Protein AF-A0A1Y4TXU7-F1 (afdb_monomer_lite)

pLDDT: mean 80.89, std 16.29, range [34.56, 96.69]

Radius of gyration: 38.66 Å; chains: 1; bounding box: 107×58×100 Å

Sequence (219 aa):
MDNNEVYALFEDIKNGLKGINDRLENAPKVSNSQSGEQAPVMDLAPIKDLFDSSAKEHQTQTKALLTKYAEAEVKTSNRILHLLRDLNESFVRSSEERKDEPQEYIHRHCFDIRSSKVFSLLVGMGVVCSLSIWGNIELWQSKRQYADDALKFRVIRSWGGCDANHILWMNDVFDIRRDEETIERLRQVADGYDKKLKSLSDSLMQEKLQVEQITNNKK

Structure (mmCIF, N/CA/C/O backbone):
data_AF-A0A1Y4TXU7-F1
#
_entry.id   AF-A0A1Y4TXU7-F1
#
loop_
_atom_site.group_PDB
_atom_site.id
_atom_site.type_symbol
_atom_site.label_atom_id
_atom_site.label_alt_id
_atom_site.label_comp_id
_atom_site.label_asym_id
_atom_site.label_entity_id
_atom_site.label_seq_id
_atom_site.pdbx_PDB_ins_code
_atom_site.Cartn_x
_atom_site.Cartn_y
_atom_site.Cartn_z
_atom_site.occupancy
_atom_site.B_iso_or_equiv
_atom_site.auth_seq_id
_atom_site.auth_comp_id
_atom_site.auth_asym_id
_atom_site.auth_atom_id
_atom_site.pdbx_PDB_model_num
ATOM 1 N N . MET A 1 1 ? -0.444 23.072 -13.126 1.00 50.09 1 MET A N 1
ATOM 2 C CA . MET A 1 1 ? -1.838 23.134 -13.590 1.00 50.09 1 MET A CA 1
ATOM 3 C C . MET A 1 1 ? -2.587 22.080 -12.822 1.00 50.09 1 MET A C 1
ATOM 5 O O . MET A 1 1 ? -2.203 20.919 -12.805 1.00 50.09 1 MET A O 1
ATOM 9 N N . ASP A 1 2 ? -3.526 22.565 -12.053 1.00 50.28 2 ASP A N 1
ATOM 10 C CA . ASP A 1 2 ? -4.215 21.963 -10.940 1.00 50.28 2 ASP A CA 1
ATOM 11 C C . ASP A 1 2 ? -5.482 21.315 -11.484 1.00 50.28 2 ASP A C 1
ATOM 13 O O . ASP A 1 2 ? -6.377 21.974 -12.003 1.00 50.28 2 ASP A O 1
ATOM 17 N N . ASN A 1 3 ? -5.542 19.987 -11.390 1.00 54.84 3 ASN A N 1
ATOM 18 C CA . ASN A 1 3 ? -6.612 19.161 -11.960 1.00 54.84 3 ASN A CA 1
ATOM 19 C C . ASN A 1 3 ? -8.022 19.515 -11.431 1.00 54.84 3 ASN A C 1
ATOM 21 O O . ASN A 1 3 ? -9.018 19.036 -11.966 1.00 54.84 3 ASN A O 1
ATOM 25 N N . ASN A 1 4 ? -8.102 20.352 -10.392 1.00 62.19 4 ASN A N 1
ATOM 26 C CA . ASN A 1 4 ? -9.330 20.837 -9.777 1.00 62.19 4 ASN A CA 1
ATOM 27 C C . ASN A 1 4 ? -10.029 21.934 -10.606 1.00 62.19 4 ASN A C 1
ATOM 29 O O . ASN A 1 4 ? -11.256 21.969 -10.645 1.00 62.19 4 ASN A O 1
ATOM 33 N N . GLU A 1 5 ? -9.283 22.789 -11.317 1.00 72.69 5 GLU A N 1
ATOM 34 C CA . GLU A 1 5 ? -9.879 23.853 -12.146 1.00 72.69 5 GLU A CA 1
ATOM 35 C C . GLU A 1 5 ? -10.578 23.288 -13.388 1.00 72.69 5 GLU A C 1
ATOM 37 O O . GLU A 1 5 ? -11.669 23.724 -13.754 1.00 72.69 5 GLU A O 1
ATOM 42 N N . VAL A 1 6 ? -9.989 22.259 -14.005 1.00 70.38 6 VAL A N 1
ATOM 43 C CA . VAL A 1 6 ? -10.572 21.595 -15.183 1.00 70.38 6 VAL A CA 1
ATOM 44 C C . VAL A 1 6 ? -11.868 20.868 -14.814 1.00 70.38 6 VAL A C 1
ATOM 46 O O . VAL A 1 6 ? -12.829 20.889 -15.581 1.00 70.38 6 VAL A O 1
ATOM 49 N N . TYR A 1 7 ? -11.915 20.261 -13.624 1.00 70.88 7 TYR A N 1
ATOM 50 C CA . TYR A 1 7 ? -13.104 19.569 -13.132 1.00 70.88 7 TYR A CA 1
ATOM 51 C C . TYR A 1 7 ? -14.242 20.547 -12.807 1.00 70.88 7 TYR A C 1
ATOM 53 O O . TYR A 1 7 ? -15.390 20.296 -13.172 1.00 70.88 7 TYR A O 1
ATOM 61 N N . ALA A 1 8 ? -13.920 21.693 -12.197 1.00 77.25 8 ALA A N 1
ATOM 62 C CA . ALA A 1 8 ? -14.892 22.747 -11.917 1.00 77.25 8 ALA A CA 1
ATOM 63 C C . ALA A 1 8 ? -15.511 23.314 -13.205 1.00 77.25 8 ALA A C 1
ATOM 65 O O . ALA A 1 8 ? -16.731 23.431 -13.305 1.00 77.25 8 ALA A O 1
ATOM 66 N N . LEU A 1 9 ? -14.688 23.576 -14.227 1.00 86.56 9 LEU A N 1
ATOM 67 C CA . LEU A 1 9 ? -15.163 24.076 -15.519 1.00 86.56 9 LEU A CA 1
ATOM 68 C C . LEU A 1 9 ? -16.104 23.077 -16.212 1.00 86.56 9 LEU A C 1
ATOM 70 O O . LEU A 1 9 ? -17.108 23.467 -16.808 1.00 86.56 9 LEU A O 1
ATOM 74 N N . PHE A 1 10 ? -15.795 21.781 -16.129 1.00 85.44 10 PHE A N 1
ATOM 75 C CA . PHE A 1 10 ? -16.615 20.742 -16.747 1.00 85.44 10 PHE A CA 1
ATOM 76 C C . PHE A 1 10 ? -17.974 20.586 -16.048 1.00 85.44 10 PHE A C 1
ATOM 78 O O . PHE A 1 10 ? -19.001 20.445 -16.717 1.00 85.44 10 PHE A O 1
ATOM 85 N N . GLU A 1 11 ? -18.001 20.661 -14.715 1.00 84.81 11 GLU A N 1
ATOM 86 C CA . GLU A 1 11 ? -19.246 20.625 -13.941 1.00 84.81 11 GLU A CA 1
ATOM 87 C C . GLU A 1 11 ? -20.131 21.848 -14.208 1.00 84.81 11 GLU A C 1
ATOM 89 O O . GLU A 1 11 ? -21.342 21.691 -14.389 1.00 84.81 11 GLU A O 1
ATOM 94 N N . ASP A 1 12 ? -19.549 23.041 -14.324 1.00 86.38 12 ASP A N 1
ATOM 95 C CA . ASP A 1 12 ? -20.296 24.258 -14.656 1.00 86.38 12 ASP A CA 1
ATOM 96 C C . ASP A 1 12 ? -20.930 24.179 -16.049 1.00 86.38 12 ASP A C 1
ATOM 98 O O . ASP A 1 12 ? -22.118 24.477 -16.213 1.00 86.38 12 ASP A O 1
ATOM 102 N N . ILE A 1 13 ? -20.187 23.692 -17.050 1.00 89.50 13 ILE A N 1
ATOM 103 C CA . ILE A 1 13 ? -20.715 23.487 -18.408 1.00 89.50 13 ILE A CA 1
ATOM 104 C C . ILE A 1 13 ? -21.852 22.457 -18.396 1.00 89.50 13 ILE A C 1
ATOM 106 O O . ILE A 1 13 ? -22.898 22.682 -19.012 1.00 89.50 13 ILE A O 1
ATOM 110 N N . LYS A 1 14 ? -21.686 21.347 -17.667 1.00 91.75 14 LYS A N 1
ATOM 111 C CA . LYS A 1 14 ? -22.713 20.303 -17.536 1.00 91.75 14 LYS A CA 1
ATOM 112 C C . LYS A 1 14 ? -23.999 20.858 -16.922 1.00 91.75 14 LYS A C 1
ATOM 114 O O . LYS A 1 14 ? -25.093 20.586 -17.422 1.00 91.75 14 LYS A O 1
ATOM 119 N N . ASN A 1 15 ? -23.875 21.655 -15.865 1.00 87.44 15 ASN A N 1
ATOM 120 C CA . ASN A 1 15 ? -25.014 22.256 -15.176 1.00 87.44 15 ASN A CA 1
ATOM 121 C C . ASN A 1 15 ? -25.714 23.312 -16.044 1.00 87.44 15 ASN A C 1
ATOM 123 O O . ASN A 1 15 ? -26.946 23.345 -16.084 1.00 87.44 15 ASN A O 1
ATOM 127 N N . GLY A 1 16 ? -24.953 24.105 -16.804 1.00 90.31 16 GLY A N 1
ATOM 128 C CA . GLY A 1 16 ? -25.493 25.045 -17.787 1.00 90.31 16 GLY A CA 1
ATOM 129 C C . GLY A 1 16 ? -26.306 24.350 -18.883 1.00 90.31 16 GLY A C 1
ATOM 130 O O . GLY A 1 16 ? -27.433 24.758 -19.167 1.00 90.31 16 GLY A O 1
ATOM 131 N N . LEU A 1 17 ? -25.787 23.253 -19.447 1.00 85.88 17 LEU A N 1
ATOM 132 C CA . LEU A 1 17 ? -26.492 22.471 -20.471 1.00 85.88 17 LEU A CA 1
ATOM 133 C C . LEU A 1 17 ? -27.794 21.867 -19.939 1.00 85.88 17 LEU A C 1
ATOM 135 O O . LEU A 1 17 ? -28.824 21.909 -20.614 1.00 85.88 17 LEU A O 1
ATOM 139 N N . LYS A 1 18 ? -27.758 21.341 -18.711 1.00 86.50 18 LYS A N 1
ATOM 140 C CA . LYS A 1 18 ? -28.933 20.773 -18.049 1.00 86.50 18 LYS A CA 1
ATOM 141 C C . LYS A 1 18 ? -30.024 21.828 -17.842 1.00 86.50 18 LYS A C 1
ATOM 143 O O . LYS A 1 18 ? -31.175 21.589 -18.187 1.00 86.50 18 LYS A O 1
ATOM 148 N N . GLY A 1 19 ? -29.653 23.026 -17.383 1.00 85.12 19 GLY A N 1
ATOM 149 C CA . GLY A 1 19 ? -30.595 24.134 -17.205 1.00 85.12 19 GLY A CA 1
ATOM 150 C C . GLY A 1 19 ? -31.235 24.620 -18.512 1.00 85.12 19 GLY A C 1
ATOM 151 O O . GLY A 1 19 ? -32.404 25.008 -18.518 1.00 85.12 19 GLY A O 1
ATOM 152 N N . ILE A 1 20 ? -30.504 24.573 -19.631 1.00 88.12 20 ILE A N 1
ATOM 153 C CA . ILE A 1 20 ? -31.050 24.895 -20.959 1.00 88.12 20 ILE A CA 1
ATOM 154 C C . ILE A 1 20 ? -32.032 23.811 -21.414 1.00 88.12 20 ILE A C 1
ATOM 156 O O . ILE A 1 20 ? -33.108 24.147 -21.908 1.00 88.12 20 ILE A O 1
ATOM 160 N N . ASN A 1 21 ? -31.697 22.533 -21.215 1.00 81.00 21 ASN A N 1
ATOM 161 C CA . ASN A 1 21 ? -32.575 21.417 -21.560 1.00 81.00 21 ASN A CA 1
ATOM 162 C C . ASN A 1 21 ? -33.894 21.471 -20.778 1.00 81.00 21 ASN A C 1
ATOM 164 O O . ASN A 1 21 ? -34.963 21.406 -21.378 1.00 81.00 21 ASN A O 1
ATOM 168 N N . ASP A 1 22 ? -33.826 21.706 -19.467 1.00 79.94 22 ASP A N 1
ATOM 169 C CA . ASP A 1 22 ? -35.011 21.827 -18.615 1.00 79.94 22 ASP A CA 1
ATOM 170 C C . ASP A 1 22 ? -35.874 23.037 -19.031 1.00 79.94 22 ASP A C 1
ATOM 172 O O . ASP A 1 22 ? -37.102 22.971 -19.026 1.00 79.94 22 ASP A O 1
ATOM 176 N N . ARG A 1 23 ? -35.263 24.153 -19.456 1.00 79.44 23 ARG A N 1
ATOM 177 C CA . ARG A 1 23 ? -35.998 25.318 -19.986 1.00 79.44 23 ARG A CA 1
ATOM 178 C C . ARG A 1 23 ? -36.643 25.062 -21.345 1.00 79.44 23 ARG A C 1
ATOM 180 O O . ARG A 1 23 ? -37.699 25.630 -21.612 1.00 79.44 23 ARG A O 1
ATOM 187 N N . LEU A 1 24 ? -36.020 24.247 -22.192 1.00 74.38 24 LEU A N 1
ATOM 188 C CA . LEU A 1 24 ? -36.555 23.876 -23.500 1.00 74.38 24 LEU A CA 1
ATOM 189 C C . LEU A 1 24 ? -37.715 22.883 -23.365 1.00 74.38 24 LEU A C 1
ATOM 191 O O . LEU A 1 24 ? -38.712 23.006 -24.071 1.00 74.38 24 LEU A O 1
ATOM 195 N N . GLU A 1 25 ? -37.614 21.944 -22.425 1.00 73.69 25 GLU A N 1
ATOM 196 C CA . GLU A 1 25 ? -38.659 20.959 -22.136 1.00 73.69 25 GLU A CA 1
ATOM 197 C C . GLU A 1 25 ? -39.902 21.604 -21.496 1.00 73.69 25 GLU A C 1
ATOM 199 O O . GLU A 1 25 ? -41.029 21.202 -21.782 1.00 73.69 25 GLU A O 1
ATOM 204 N N . ASN A 1 26 ? -39.706 22.668 -20.707 1.00 68.62 26 ASN A N 1
ATOM 205 C CA . ASN A 1 26 ? -40.779 23.432 -20.060 1.00 68.62 26 ASN A CA 1
ATOM 206 C C . ASN A 1 26 ? -41.270 24.653 -20.867 1.00 68.62 26 ASN A C 1
ATOM 208 O O . ASN A 1 26 ? -42.115 25.410 -20.382 1.00 68.62 26 ASN A O 1
ATOM 212 N N . ALA A 1 27 ? -40.765 24.880 -22.085 1.00 66.31 27 ALA A N 1
ATOM 213 C CA . ALA A 1 27 ? -41.250 25.960 -22.940 1.00 66.31 27 ALA A CA 1
ATOM 214 C C . ALA A 1 27 ? -42.669 25.634 -23.463 1.00 66.31 27 ALA A C 1
ATOM 216 O O . ALA A 1 27 ? -42.908 24.525 -23.950 1.00 66.31 27 ALA A O 1
ATOM 217 N N . PRO A 1 28 ? -43.637 26.570 -23.389 1.00 55.28 28 PRO A N 1
ATOM 218 C CA . PRO A 1 28 ? -45.009 26.295 -23.795 1.00 55.28 28 PRO A CA 1
ATOM 219 C C . PRO A 1 28 ? -45.081 25.975 -25.294 1.00 55.28 28 PRO A C 1
ATOM 221 O O . PRO A 1 28 ? -44.686 26.778 -26.139 1.00 55.28 28 PRO A O 1
ATOM 224 N N . LYS A 1 29 ? -45.621 24.795 -25.626 1.00 58.62 29 LYS A N 1
ATOM 225 C CA . LYS A 1 29 ? -45.943 24.388 -27.001 1.00 58.62 29 LYS A CA 1
ATOM 226 C C . LYS A 1 29 ? -47.081 25.260 -27.535 1.00 58.62 29 LYS A C 1
ATOM 228 O O . LYS A 1 29 ? -48.250 24.913 -27.392 1.00 58.62 29 LYS A O 1
ATOM 233 N N . VAL A 1 30 ? -46.748 26.387 -28.157 1.00 40.81 30 VAL A N 1
ATOM 234 C CA . VAL A 1 30 ? -47.705 27.143 -28.971 1.00 40.81 30 VAL A CA 1
ATOM 235 C C . VAL A 1 30 ? -47.926 26.368 -30.269 1.00 40.81 30 VAL A C 1
ATOM 237 O O . VAL A 1 30 ? -47.044 26.263 -31.120 1.00 40.81 30 VAL A O 1
ATOM 240 N N . SER A 1 31 ? -49.108 25.763 -30.376 1.00 41.44 31 SER A N 1
ATOM 241 C CA . SER A 1 31 ? -49.612 25.111 -31.580 1.00 41.44 31 SER A CA 1
ATOM 242 C C . SER A 1 31 ? -49.828 26.135 -32.692 1.00 41.44 31 SER A C 1
ATOM 244 O O . SER A 1 31 ? -50.473 27.162 -32.491 1.00 41.44 31 SER A O 1
ATOM 246 N N . ASN A 1 32 ? -49.322 25.812 -33.876 1.00 47.38 32 ASN A N 1
ATOM 247 C CA . ASN A 1 32 ? -49.460 26.599 -35.093 1.00 47.38 32 ASN A CA 1
ATOM 248 C C . ASN A 1 32 ? -50.933 26.698 -35.540 1.00 47.38 32 ASN A C 1
ATOM 250 O O . ASN A 1 32 ? -51.545 25.658 -35.781 1.00 47.38 32 ASN A O 1
ATOM 254 N N . SER A 1 33 ? -51.475 27.913 -35.708 1.00 37.88 33 SER A N 1
ATOM 255 C CA . SER A 1 33 ? -52.603 28.251 -36.607 1.00 37.88 33 SER A CA 1
ATOM 256 C C . SER A 1 33 ? -52.748 29.782 -36.757 1.00 37.88 33 SER A C 1
ATOM 258 O O . SER A 1 33 ? -53.219 30.415 -35.825 1.00 37.88 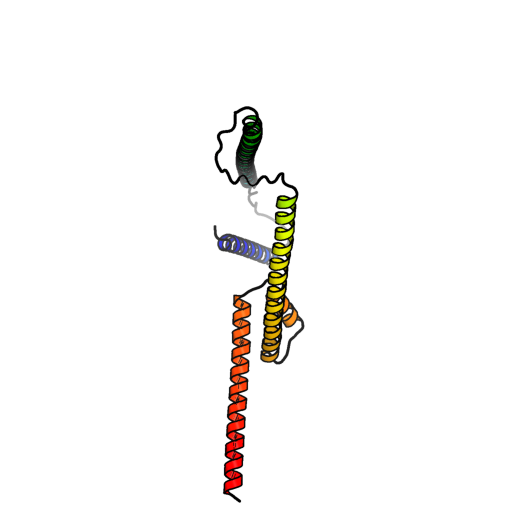33 SER A O 1
ATOM 260 N N . GLN A 1 34 ? -52.333 30.316 -37.926 1.00 42.62 34 GLN A N 1
ATOM 261 C CA . GLN A 1 34 ? -52.726 31.566 -38.642 1.00 42.62 34 GLN A CA 1
ATOM 262 C C . GLN A 1 34 ? -52.971 32.874 -37.845 1.00 42.62 34 GLN A C 1
ATOM 264 O O . GLN A 1 34 ? -53.715 32.899 -36.884 1.00 42.62 34 GLN A O 1
ATOM 269 N N . SER A 1 35 ? -52.560 34.077 -38.257 1.00 45.53 35 SER A N 1
ATOM 270 C CA . SER A 1 35 ? -51.925 34.624 -39.462 1.00 45.53 35 SER A CA 1
ATOM 271 C C . SER A 1 35 ? -51.685 36.117 -39.175 1.00 45.53 35 SER A C 1
ATOM 273 O O . SER A 1 35 ? -52.621 36.785 -38.741 1.00 45.53 35 SER A O 1
ATOM 275 N N . GLY A 1 36 ? -50.510 36.646 -39.528 1.00 39.16 36 GLY A N 1
ATOM 276 C CA . GLY A 1 36 ? -50.348 38.075 -39.818 1.00 39.16 36 GLY A CA 1
ATOM 277 C C . GLY A 1 36 ? -49.509 38.873 -38.826 1.00 39.16 36 GLY A C 1
ATOM 278 O O . GLY A 1 36 ? -50.046 39.708 -38.122 1.00 39.16 36 GLY A O 1
ATOM 279 N N . GLU A 1 37 ? -48.193 38.677 -38.846 1.00 34.56 37 GLU A N 1
ATOM 280 C CA . GLU A 1 37 ? -47.237 39.789 -38.909 1.00 34.56 37 GLU A CA 1
ATOM 281 C C . GLU A 1 37 ? -45.860 39.231 -39.263 1.00 34.56 37 GLU A C 1
ATOM 283 O O . GLU A 1 37 ? -45.442 38.169 -38.801 1.00 34.56 37 GLU A O 1
ATOM 288 N N . GLN A 1 38 ? -45.208 39.899 -40.204 1.00 48.59 38 GLN A N 1
ATOM 289 C CA . GLN A 1 38 ? -44.012 39.443 -40.889 1.00 48.59 38 GLN A CA 1
ATOM 290 C C . GLN A 1 38 ? -42.836 39.414 -39.907 1.00 48.59 38 GLN A C 1
ATOM 292 O O . GLN A 1 38 ? -42.200 40.433 -39.654 1.00 48.59 38 GLN A O 1
ATOM 297 N N . ALA A 1 39 ? -42.557 38.240 -39.333 1.00 40.44 39 ALA A N 1
ATOM 298 C CA . ALA A 1 39 ? -41.338 38.025 -38.569 1.00 40.44 39 ALA A CA 1
ATOM 299 C C . ALA A 1 39 ? -40.140 38.268 -39.505 1.00 40.44 39 ALA A C 1
ATOM 301 O O . ALA A 1 39 ? -40.110 37.695 -40.602 1.00 40.44 39 ALA A O 1
ATOM 302 N N . PRO A 1 40 ? -39.169 39.117 -39.125 1.00 45.28 40 PRO A N 1
ATOM 303 C CA . PRO A 1 40 ? -37.987 39.313 -39.939 1.00 45.28 40 PRO A CA 1
ATOM 304 C C . PRO A 1 40 ? -37.286 37.960 -40.003 1.00 45.28 40 PRO A C 1
ATOM 306 O O . PRO A 1 40 ? -36.942 37.385 -38.970 1.00 45.28 40 PRO A O 1
ATOM 309 N N . VAL A 1 41 ? -37.134 37.422 -41.213 1.00 51.12 41 VAL A N 1
ATOM 310 C CA . VAL A 1 41 ? -36.276 36.265 -41.466 1.00 51.12 41 VAL A CA 1
ATOM 311 C C . VAL A 1 41 ? -34.878 36.702 -41.048 1.00 51.12 41 VAL A C 1
ATOM 313 O O . VAL A 1 41 ? -34.188 37.402 -41.783 1.00 51.12 41 VAL A O 1
ATOM 316 N N . MET A 1 42 ? -34.519 36.398 -39.804 1.00 55.38 42 MET A N 1
ATOM 317 C CA . MET A 1 42 ? -33.207 36.687 -39.259 1.00 55.38 42 MET A CA 1
ATOM 318 C C . MET A 1 42 ? -32.240 35.792 -40.022 1.00 55.38 42 MET A C 1
ATOM 320 O O . MET A 1 42 ? -32.272 34.574 -39.869 1.00 55.38 42 MET A O 1
ATOM 324 N N . ASP A 1 43 ? -31.461 36.388 -40.918 1.00 60.28 43 ASP A N 1
ATOM 325 C CA . ASP A 1 43 ? -30.496 35.656 -41.723 1.00 60.28 43 ASP A CA 1
ATOM 326 C C . ASP A 1 43 ? -29.415 35.086 -40.793 1.00 60.28 43 ASP A C 1
ATOM 328 O O . ASP A 1 43 ? -28.647 35.830 -40.185 1.00 60.28 43 ASP A O 1
ATOM 332 N N . LEU A 1 44 ? -29.413 33.760 -40.617 1.00 60.47 44 LEU A N 1
ATOM 333 C CA . LEU A 1 44 ? -28.443 33.034 -39.790 1.00 60.47 44 LEU A CA 1
ATOM 334 C C . LEU A 1 44 ? -27.101 32.819 -40.511 1.00 60.47 44 LEU A C 1
ATOM 336 O O . LEU A 1 44 ? -26.164 32.305 -39.892 1.00 60.47 44 LEU A O 1
ATOM 340 N N . ALA A 1 45 ? -26.981 33.201 -41.788 1.00 70.06 45 ALA A N 1
ATOM 341 C CA . ALA A 1 45 ? -25.740 33.080 -42.554 1.00 70.06 45 ALA A CA 1
ATOM 342 C C . ALA A 1 45 ? -24.515 33.714 -41.859 1.00 70.06 45 ALA A C 1
ATOM 344 O O . ALA A 1 45 ? -23.494 33.032 -41.764 1.00 70.06 45 ALA A O 1
ATOM 345 N N . PRO A 1 46 ? -24.595 34.921 -41.254 1.00 71.12 46 PRO A N 1
ATOM 346 C CA . PRO A 1 46 ? -23.446 35.549 -40.604 1.00 71.12 46 PRO A CA 1
ATOM 347 C C . PRO A 1 46 ? -22.942 34.774 -39.382 1.00 71.12 46 PRO A C 1
ATOM 349 O O . PRO A 1 46 ? -21.742 34.732 -39.137 1.00 71.12 46 PRO A O 1
ATOM 352 N N . ILE A 1 47 ? -23.838 34.142 -38.613 1.00 69.25 47 ILE A N 1
ATOM 353 C CA . ILE A 1 47 ? -23.474 33.357 -37.418 1.00 69.25 47 ILE A CA 1
ATOM 354 C C . ILE A 1 47 ? -22.829 32.032 -37.836 1.00 69.25 47 ILE A C 1
ATOM 356 O O . ILE A 1 47 ? -21.864 31.582 -37.217 1.00 69.25 47 ILE A O 1
ATOM 360 N N . LYS A 1 48 ? -23.337 31.427 -38.914 1.00 73.12 48 LYS A N 1
ATOM 361 C CA . LYS A 1 48 ? -22.777 30.208 -39.495 1.00 73.12 48 LYS A CA 1
ATOM 362 C C . LYS A 1 48 ? -21.375 30.446 -40.061 1.00 73.12 48 LYS A C 1
ATOM 364 O O . LYS A 1 48 ? -20.475 29.673 -39.757 1.00 73.12 48 LYS A O 1
ATOM 369 N N . ASP A 1 49 ? -21.168 31.541 -40.787 1.00 77.25 49 ASP A N 1
ATOM 370 C CA . ASP A 1 49 ? -19.852 31.902 -41.327 1.00 77.25 49 ASP A CA 1
ATOM 371 C C . ASP A 1 49 ? -18.837 32.219 -40.213 1.00 77.25 49 ASP A C 1
ATOM 373 O O . ASP A 1 49 ? -17.659 31.857 -40.305 1.00 77.25 49 ASP A O 1
ATOM 377 N N . LEU A 1 50 ? -19.284 32.836 -39.113 1.00 76.00 50 LEU A N 1
ATOM 378 C CA . LEU A 1 50 ? -18.448 33.090 -37.933 1.00 76.00 50 LEU A CA 1
ATOM 379 C C . LEU A 1 50 ? -18.033 31.778 -37.242 1.00 76.00 50 LEU A C 1
ATOM 381 O O . LEU A 1 50 ? -16.875 31.604 -36.867 1.00 76.00 50 LEU A O 1
ATOM 385 N N . PHE A 1 51 ? -18.944 30.810 -37.139 1.00 78.38 51 PHE A N 1
ATOM 386 C CA . PHE A 1 51 ? -18.622 29.485 -36.609 1.00 78.38 51 PHE A CA 1
ATOM 387 C C . PHE A 1 51 ? -17.684 28.698 -37.537 1.00 78.38 51 PHE A C 1
ATOM 389 O O . PHE A 1 51 ? -16.693 28.133 -37.077 1.00 78.38 51 PHE A O 1
ATOM 396 N N . ASP A 1 52 ? -17.942 28.708 -38.846 1.00 82.06 52 ASP A N 1
ATOM 397 C CA . ASP A 1 52 ? -17.121 28.010 -39.839 1.00 82.06 52 ASP A CA 1
ATOM 398 C C . ASP A 1 52 ? -15.705 28.608 -39.934 1.00 82.06 52 ASP A C 1
ATOM 400 O O . ASP A 1 52 ? -14.727 27.874 -40.111 1.00 82.06 52 ASP A O 1
ATOM 404 N N . SER A 1 53 ? -15.565 29.929 -39.784 1.00 78.25 53 SER A N 1
ATOM 405 C CA . SER A 1 53 ? -14.259 30.602 -39.710 1.00 78.25 53 SER A CA 1
ATOM 406 C C . SER A 1 53 ? -13.508 30.271 -38.419 1.00 78.25 53 SER A C 1
ATOM 408 O O . SER A 1 53 ? -12.339 29.891 -38.492 1.00 78.25 53 SER A O 1
ATOM 410 N N . SER A 1 54 ? -14.179 30.296 -37.263 1.00 79.31 54 SER A N 1
ATOM 411 C CA . SER A 1 54 ? -13.588 29.906 -35.975 1.00 79.31 54 SER A CA 1
ATOM 412 C C . SER A 1 54 ? -13.156 28.432 -35.953 1.00 79.31 54 SER A C 1
ATOM 414 O O . SER A 1 54 ? -12.047 28.108 -35.524 1.00 79.31 54 SER A O 1
ATOM 416 N N . ALA A 1 55 ? -13.976 27.524 -36.490 1.00 80.75 55 ALA A N 1
ATOM 417 C CA . ALA A 1 55 ? -13.648 26.103 -36.583 1.00 80.75 55 ALA A CA 1
ATOM 418 C C . ALA A 1 55 ? -12.427 25.852 -37.483 1.00 80.75 55 ALA A C 1
ATOM 420 O O . ALA A 1 55 ? -11.554 25.048 -37.142 1.00 80.75 55 ALA A O 1
ATOM 421 N N . LYS A 1 56 ? -12.325 26.567 -38.612 1.00 85.50 56 LYS A N 1
ATOM 422 C CA . LYS A 1 56 ? -11.142 26.520 -39.484 1.00 85.50 56 LYS A CA 1
ATOM 423 C C . LYS A 1 56 ? -9.903 27.064 -38.778 1.00 85.50 56 LYS A C 1
ATOM 425 O O . LYS A 1 56 ? -8.845 26.444 -38.873 1.00 85.50 56 LYS A O 1
ATOM 430 N N . GLU A 1 57 ? -10.021 28.165 -38.043 1.00 84.38 57 GLU A N 1
ATOM 431 C CA . GLU A 1 57 ? -8.912 28.751 -37.289 1.00 84.38 57 GLU A CA 1
ATOM 432 C C . GLU A 1 57 ? -8.398 27.790 -36.207 1.00 84.38 57 GLU A C 1
ATOM 434 O O . GLU A 1 57 ? -7.209 27.454 -36.200 1.00 84.38 57 GLU A O 1
ATOM 439 N N . HIS A 1 58 ? -9.283 27.221 -35.385 1.00 80.38 58 HIS A N 1
ATOM 440 C CA . HIS A 1 58 ? -8.909 26.200 -34.403 1.00 80.38 58 HIS A CA 1
ATOM 441 C C . HIS A 1 58 ? -8.274 24.972 -35.058 1.00 80.38 58 HIS A C 1
ATOM 443 O O . HIS A 1 58 ? -7.251 24.483 -34.583 1.00 80.38 58 HIS A O 1
ATOM 449 N N . GLN A 1 59 ? -8.803 24.508 -36.193 1.00 87.56 59 GLN A N 1
ATOM 450 C CA . GLN A 1 59 ? -8.202 23.401 -36.931 1.00 87.56 59 GLN A CA 1
ATOM 451 C C . GLN A 1 59 ? -6.773 23.734 -37.386 1.00 87.56 59 GLN A C 1
ATOM 453 O O . GLN A 1 59 ? -5.884 22.883 -37.294 1.00 87.56 59 GLN A O 1
ATOM 458 N N . THR A 1 60 ? -6.527 24.956 -37.867 1.00 88.12 60 THR A N 1
ATOM 459 C CA . THR A 1 60 ? -5.175 25.388 -38.251 1.00 88.12 60 THR A CA 1
ATOM 460 C C . THR A 1 60 ? -4.243 25.497 -37.047 1.00 88.12 60 THR A C 1
ATOM 462 O O . THR A 1 60 ? -3.104 25.033 -37.123 1.00 88.12 60 THR A O 1
ATOM 465 N N . GLN A 1 61 ? -4.728 26.002 -35.911 1.00 87.25 61 GLN A N 1
ATOM 466 C CA . GLN A 1 61 ? -3.956 26.117 -34.677 1.00 87.25 61 GLN A CA 1
ATOM 467 C C . GLN A 1 61 ? -3.581 24.742 -34.107 1.00 87.25 61 GLN A C 1
ATOM 469 O O . GLN A 1 61 ? -2.417 24.508 -33.775 1.00 87.25 61 GLN A O 1
ATOM 474 N N . THR A 1 62 ? -4.527 23.801 -34.049 1.00 84.12 62 THR A N 1
ATOM 475 C CA . THR A 1 62 ? -4.268 22.429 -33.591 1.00 84.12 62 THR A CA 1
ATOM 476 C C . THR A 1 62 ? -3.277 21.724 -34.511 1.00 84.12 62 THR A C 1
ATOM 478 O O . THR A 1 62 ? -2.338 21.096 -34.026 1.00 84.12 62 THR A O 1
ATOM 481 N N . LYS A 1 63 ? -3.413 21.874 -35.837 1.00 92.50 63 LYS A N 1
ATOM 482 C CA . LYS A 1 63 ? -2.445 21.327 -36.803 1.00 92.50 63 LYS A CA 1
ATOM 483 C C . LYS A 1 63 ? -1.045 21.906 -36.599 1.00 92.50 63 LYS A C 1
ATOM 485 O O . LYS A 1 63 ? -0.074 21.151 -36.594 1.00 92.50 63 LYS A O 1
ATOM 490 N N . ALA A 1 64 ? -0.928 23.216 -36.387 1.00 92.38 64 ALA A N 1
ATOM 491 C CA . ALA A 1 64 ? 0.356 23.863 -36.129 1.00 92.38 64 ALA A CA 1
ATOM 492 C C . ALA A 1 64 ? 1.002 23.364 -34.825 1.00 92.38 64 ALA A C 1
ATOM 494 O O . ALA A 1 64 ? 2.205 23.109 -34.787 1.00 92.38 64 ALA A O 1
ATOM 495 N N . LEU A 1 65 ? 0.209 23.172 -33.768 1.00 92.06 65 LEU A N 1
ATOM 496 C CA . LEU A 1 65 ? 0.692 22.669 -32.482 1.00 92.06 65 LEU A CA 1
ATOM 497 C C . LEU A 1 65 ? 1.142 21.203 -32.568 1.00 92.06 65 LEU A C 1
ATOM 499 O O . LEU A 1 65 ? 2.225 20.874 -32.087 1.00 92.06 65 LEU A O 1
ATOM 503 N N . LEU A 1 66 ? 0.368 20.347 -33.241 1.00 91.81 66 LEU A N 1
ATOM 504 C CA . LEU A 1 66 ? 0.739 18.950 -33.489 1.00 91.81 66 LEU A CA 1
ATOM 505 C C . LEU A 1 66 ? 2.028 18.840 -34.307 1.00 91.81 66 LEU A C 1
ATOM 507 O O . LEU A 1 66 ? 2.883 18.015 -33.998 1.00 91.81 66 LEU A O 1
ATOM 511 N N . THR A 1 67 ? 2.197 19.704 -35.309 1.00 93.19 67 THR A N 1
ATOM 512 C CA . THR A 1 67 ? 3.413 19.723 -36.135 1.00 93.19 67 THR A CA 1
ATOM 513 C C . THR A 1 67 ? 4.636 20.111 -35.300 1.00 93.19 67 THR A C 1
ATOM 515 O O . THR A 1 67 ? 5.651 19.423 -35.349 1.00 93.19 67 THR A O 1
ATOM 518 N N . LYS A 1 68 ? 4.525 21.137 -34.441 1.00 92.56 68 LYS A N 1
ATOM 519 C CA . LYS A 1 68 ? 5.604 21.514 -33.510 1.00 92.56 68 LYS A CA 1
ATOM 520 C C . LYS A 1 68 ? 5.968 20.393 -32.537 1.00 92.56 68 LYS A C 1
ATOM 522 O O . LYS A 1 68 ? 7.147 20.203 -32.243 1.00 92.56 68 LYS A O 1
ATOM 527 N N . TYR A 1 69 ? 4.975 19.662 -32.030 1.00 92.00 69 TYR A N 1
ATOM 528 C CA . TYR A 1 69 ? 5.218 18.525 -31.143 1.00 92.00 69 TYR A CA 1
ATOM 529 C C . TYR A 1 69 ? 5.949 17.392 -31.873 1.00 92.00 69 TYR A C 1
ATOM 531 O O . TYR A 1 69 ? 6.964 16.902 -31.382 1.00 92.00 69 TYR A O 1
ATOM 539 N N . ALA A 1 70 ? 5.499 17.046 -33.083 1.00 90.56 70 ALA A N 1
ATOM 540 C CA . ALA A 1 70 ? 6.145 16.036 -33.915 1.00 90.56 70 ALA A CA 1
ATOM 541 C C . ALA A 1 70 ? 7.607 16.402 -34.238 1.00 90.56 70 ALA A C 1
ATOM 543 O O . ALA A 1 70 ? 8.500 15.567 -34.112 1.00 90.56 70 ALA A O 1
ATOM 544 N N . GLU A 1 71 ? 7.885 17.663 -34.582 1.00 93.69 71 GLU A N 1
ATOM 545 C CA . GLU A 1 71 ? 9.254 18.143 -34.813 1.00 93.69 71 GLU A CA 1
ATOM 546 C C . GLU A 1 71 ? 10.134 18.044 -33.556 1.00 93.69 71 GLU A C 1
ATOM 548 O O . GLU A 1 71 ? 11.300 17.644 -33.637 1.00 93.69 71 GLU A O 1
ATOM 553 N N . ALA A 1 72 ? 9.587 18.373 -32.382 1.00 91.44 72 ALA A N 1
ATOM 554 C CA . ALA A 1 72 ? 10.306 18.283 -31.114 1.00 91.44 72 ALA A CA 1
ATOM 555 C C . ALA A 1 72 ? 10.631 16.829 -30.726 1.00 91.44 72 ALA A C 1
ATOM 557 O O . ALA A 1 72 ? 11.756 16.547 -30.292 1.00 91.44 72 ALA A O 1
ATOM 558 N N . GLU A 1 73 ? 9.696 15.897 -30.924 1.00 88.19 73 GLU A N 1
ATOM 559 C CA . GLU A 1 73 ? 9.930 14.469 -30.689 1.00 88.19 73 GLU A CA 1
ATOM 560 C C . GLU A 1 73 ? 10.980 13.892 -31.639 1.00 88.19 73 GLU A C 1
ATOM 562 O O . GLU A 1 73 ? 11.900 13.203 -31.189 1.00 88.19 73 GLU A O 1
ATOM 567 N N . VAL A 1 74 ? 10.907 14.215 -32.936 1.00 94.62 74 VAL A N 1
ATOM 568 C CA . VAL A 1 74 ? 11.892 13.759 -33.931 1.00 94.62 74 VAL A CA 1
ATOM 569 C C . VAL A 1 74 ? 13.284 14.284 -33.585 1.00 94.62 74 VAL A C 1
ATOM 571 O O . VAL A 1 74 ? 14.256 13.527 -33.603 1.00 94.62 74 VAL A O 1
ATOM 574 N N . LYS A 1 75 ? 13.400 15.560 -33.198 1.00 94.25 75 LYS A N 1
ATOM 575 C CA . LYS A 1 75 ? 14.677 16.163 -32.793 1.00 94.25 75 LYS A CA 1
ATOM 576 C C . LYS A 1 75 ? 15.266 15.490 -31.554 1.00 94.25 75 LYS A C 1
ATOM 578 O O . LYS A 1 75 ? 16.467 15.221 -31.511 1.00 94.25 75 LYS A O 1
ATOM 583 N N . THR A 1 76 ? 14.432 15.213 -30.557 1.00 87.19 76 THR A N 1
ATOM 584 C CA . THR A 1 76 ? 14.863 14.561 -29.314 1.00 87.19 76 THR A CA 1
ATOM 585 C C . THR A 1 76 ? 15.291 13.121 -29.577 1.00 87.19 76 THR A C 1
ATOM 587 O O . THR A 1 76 ? 16.375 12.716 -29.160 1.00 87.19 76 THR A O 1
ATOM 590 N N . SER A 1 77 ? 14.505 12.382 -30.358 1.00 92.50 77 SER A N 1
ATOM 591 C CA . SER A 1 77 ? 14.804 11.002 -30.750 1.00 92.50 77 SER A CA 1
ATOM 592 C C . SER A 1 77 ? 16.101 10.904 -31.551 1.00 92.50 77 SER A C 1
ATOM 594 O O . SER A 1 77 ? 16.932 10.042 -31.278 1.00 92.50 77 SER A O 1
ATOM 596 N N . ASN A 1 78 ? 16.331 11.830 -32.486 1.00 95.69 78 ASN A N 1
ATOM 597 C CA . ASN A 1 78 ? 17.565 11.864 -33.268 1.00 95.69 78 ASN A CA 1
ATOM 598 C C . ASN A 1 78 ? 18.791 12.159 -32.382 1.00 95.69 78 ASN A C 1
ATOM 600 O O . ASN A 1 78 ? 19.830 11.515 -32.510 1.00 95.69 78 ASN A O 1
ATOM 604 N N . ARG A 1 79 ? 18.659 13.060 -31.399 1.00 93.81 79 ARG A N 1
ATOM 605 C CA . ARG A 1 79 ? 19.721 13.308 -30.411 1.00 93.81 79 ARG A CA 1
ATOM 606 C C . ARG A 1 79 ? 20.038 12.061 -29.584 1.00 93.81 79 ARG A C 1
ATOM 608 O O . ARG A 1 79 ? 21.210 11.763 -29.381 1.00 93.81 79 ARG A O 1
ATOM 615 N N . ILE A 1 80 ? 19.018 11.332 -29.128 1.00 91.88 80 ILE A N 1
ATOM 616 C CA . ILE A 1 80 ? 19.200 10.072 -28.389 1.00 91.88 80 ILE A CA 1
ATOM 617 C C . ILE A 1 80 ? 19.913 9.038 -29.267 1.00 91.88 80 ILE A C 1
ATOM 619 O O . ILE A 1 80 ? 20.861 8.403 -28.814 1.00 91.88 80 ILE A O 1
ATOM 623 N N . LEU A 1 81 ? 19.515 8.911 -30.535 1.00 95.19 81 LEU A N 1
ATOM 624 C CA . LEU A 1 81 ? 20.150 7.998 -31.485 1.00 95.19 81 LEU A CA 1
ATOM 625 C C . LEU A 1 81 ? 21.640 8.318 -31.684 1.00 95.19 81 LEU A C 1
ATOM 627 O O . LEU A 1 81 ? 22.463 7.405 -31.707 1.00 95.19 81 LEU A O 1
ATOM 631 N N . HIS A 1 82 ? 21.993 9.600 -31.796 1.00 94.75 82 HIS A N 1
ATOM 632 C CA . HIS A 1 82 ? 23.389 10.030 -31.883 1.00 94.75 82 HIS A CA 1
ATOM 633 C C . HIS A 1 82 ? 24.182 9.674 -30.624 1.00 94.75 82 HIS A C 1
ATOM 635 O O . HIS A 1 82 ? 25.246 9.080 -30.741 1.00 94.75 82 HIS A O 1
ATOM 641 N N . LEU A 1 83 ? 23.638 9.930 -29.431 1.00 93.56 83 LEU A N 1
ATOM 642 C CA . LEU A 1 83 ? 24.303 9.563 -28.176 1.00 93.56 83 LEU A CA 1
ATOM 643 C C . LEU A 1 83 ? 24.525 8.050 -28.053 1.00 93.56 83 LEU A C 1
ATOM 645 O O . LEU A 1 83 ? 25.574 7.615 -27.588 1.00 93.56 83 LEU A O 1
ATOM 649 N N . LEU A 1 84 ? 23.556 7.241 -28.488 1.00 91.44 84 LEU A N 1
ATOM 650 C CA . LEU A 1 84 ? 23.694 5.784 -28.505 1.00 91.44 84 LEU A CA 1
ATOM 651 C C . LEU A 1 84 ? 24.762 5.321 -29.503 1.00 91.44 84 LEU A C 1
ATOM 653 O O . LEU A 1 84 ? 25.499 4.380 -29.209 1.00 91.44 84 LEU A O 1
ATOM 657 N N . ARG A 1 85 ? 24.871 5.983 -30.661 1.00 93.94 85 ARG A N 1
ATOM 658 C CA . ARG A 1 85 ? 25.921 5.702 -31.646 1.00 93.94 85 ARG A CA 1
ATOM 659 C C . ARG A 1 85 ? 27.302 6.062 -31.105 1.00 93.94 85 ARG A C 1
ATOM 661 O O . ARG A 1 85 ? 28.178 5.206 -31.146 1.00 93.94 85 ARG A O 1
ATOM 668 N N . ASP A 1 86 ? 27.461 7.251 -3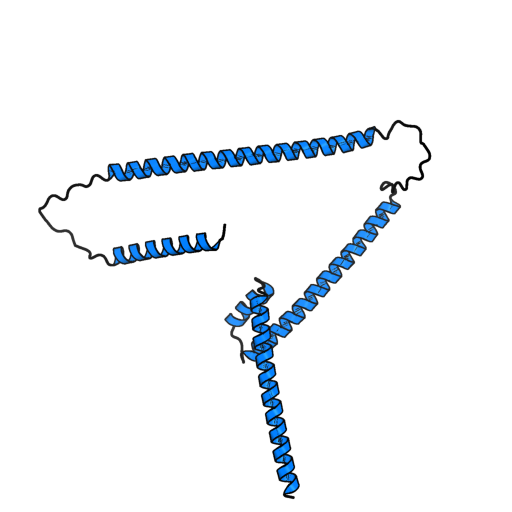0.531 1.00 92.38 86 ASP A N 1
ATOM 669 C CA . ASP A 1 86 ? 28.725 7.703 -29.936 1.00 92.38 86 ASP A CA 1
ATOM 670 C C . ASP A 1 86 ? 29.164 6.771 -28.797 1.00 92.38 86 ASP A C 1
ATOM 672 O O . ASP A 1 86 ? 30.335 6.407 -28.689 1.00 92.38 86 ASP A O 1
ATOM 676 N N . LEU A 1 87 ? 28.217 6.317 -27.967 1.00 88.75 87 LEU A N 1
ATOM 677 C CA . LEU A 1 87 ? 28.499 5.369 -26.892 1.00 88.75 87 LEU A CA 1
ATOM 678 C C . LEU A 1 87 ? 28.952 4.010 -27.442 1.00 88.75 87 LEU A C 1
ATOM 680 O O . LEU A 1 87 ? 29.924 3.437 -26.947 1.00 88.75 87 LEU A O 1
ATOM 684 N N . ASN A 1 88 ? 28.300 3.511 -28.490 1.00 89.62 88 ASN A N 1
ATOM 685 C CA . ASN A 1 88 ? 28.695 2.268 -29.144 1.00 89.62 88 ASN A CA 1
ATOM 686 C C . ASN A 1 88 ? 30.086 2.381 -29.795 1.00 89.62 88 ASN A C 1
ATOM 688 O O . ASN A 1 88 ? 30.926 1.502 -29.612 1.00 89.62 88 ASN A O 1
ATOM 692 N N . GLU A 1 89 ? 30.368 3.486 -30.488 1.00 86.31 89 GLU A N 1
ATOM 693 C CA . GLU A 1 89 ? 31.687 3.763 -31.069 1.00 86.31 89 GLU A CA 1
ATOM 694 C C . GLU A 1 89 ? 32.772 3.878 -29.992 1.00 86.31 89 GLU A C 1
ATOM 696 O O . GLU A 1 89 ? 33.861 3.326 -30.158 1.00 86.31 89 GLU A O 1
ATOM 701 N N . SER A 1 90 ? 32.470 4.503 -28.849 1.00 79.75 90 SER A N 1
ATOM 702 C CA . SER A 1 90 ? 33.400 4.576 -27.716 1.00 79.75 90 SER A CA 1
ATOM 703 C C . SER A 1 90 ? 33.744 3.189 -27.159 1.00 79.75 90 SER A C 1
ATOM 705 O O . SER A 1 90 ? 34.901 2.922 -26.827 1.00 79.75 90 SER A O 1
ATOM 707 N N . PHE A 1 91 ? 32.774 2.267 -27.131 1.00 76.50 91 PHE A N 1
ATOM 708 C CA . PHE A 1 91 ? 32.993 0.893 -26.690 1.00 76.50 91 PHE A CA 1
ATOM 709 C C . PHE A 1 91 ? 33.864 0.115 -27.685 1.00 76.50 91 PHE A C 1
ATOM 711 O O . PHE A 1 91 ? 34.833 -0.527 -27.276 1.00 76.50 91 PHE A O 1
ATOM 718 N N . VAL A 1 92 ? 33.586 0.236 -28.989 1.00 77.75 92 VAL A N 1
ATOM 719 C CA . VAL A 1 92 ? 34.385 -0.392 -30.057 1.00 77.75 92 VAL A CA 1
ATOM 720 C C . VAL A 1 92 ? 35.828 0.118 -30.033 1.00 77.75 92 VAL A C 1
ATOM 722 O O . VAL A 1 92 ? 36.757 -0.689 -29.984 1.00 77.75 92 VAL A O 1
ATOM 725 N N . ARG A 1 93 ? 36.034 1.437 -29.955 1.00 73.50 93 ARG A N 1
ATOM 726 C CA . ARG A 1 93 ? 37.372 2.045 -29.918 1.00 73.50 93 ARG A CA 1
ATOM 727 C C . ARG A 1 93 ? 38.164 1.650 -28.672 1.00 73.50 93 ARG A C 1
ATOM 729 O O . ARG A 1 93 ? 39.332 1.293 -28.788 1.00 73.50 93 ARG A O 1
ATOM 736 N N . SER A 1 94 ? 37.519 1.604 -27.503 1.00 64.69 94 SER A N 1
ATOM 737 C CA . SER A 1 94 ? 38.156 1.118 -26.267 1.00 64.69 94 SER A CA 1
ATOM 738 C C . SER A 1 94 ? 38.556 -0.366 -26.326 1.00 64.69 94 SER A C 1
ATOM 740 O O . SER A 1 94 ? 39.460 -0.801 -25.610 1.00 64.69 94 SER A O 1
ATOM 742 N N . SER A 1 95 ? 37.895 -1.153 -27.183 1.00 60.50 95 SER A N 1
ATOM 743 C CA . SER A 1 95 ? 38.222 -2.559 -27.414 1.00 60.50 95 SER A CA 1
ATOM 744 C C . SER A 1 95 ? 39.364 -2.751 -28.418 1.00 60.50 95 SER A C 1
ATOM 746 O O . SER A 1 95 ? 40.056 -3.768 -28.334 1.00 60.50 95 SER A O 1
ATOM 748 N N . GLU A 1 96 ? 39.558 -1.829 -29.364 1.00 60.56 96 GLU A N 1
ATOM 749 C CA . GLU A 1 96 ? 40.649 -1.872 -30.351 1.00 60.56 96 GLU A CA 1
ATOM 750 C C . GLU A 1 96 ? 41.965 -1.324 -29.787 1.00 60.56 96 GLU A C 1
ATOM 752 O O . GLU A 1 96 ? 43.004 -1.956 -29.960 1.00 60.56 96 GLU A O 1
ATOM 757 N N . GLU A 1 97 ? 41.921 -0.236 -29.010 1.00 55.72 97 GLU A N 1
ATOM 758 C CA . GLU A 1 97 ? 43.096 0.392 -28.374 1.00 55.72 97 GLU A CA 1
ATOM 759 C C . GLU A 1 97 ? 43.800 -0.528 -27.351 1.00 55.72 97 GLU A C 1
ATOM 761 O O . GLU A 1 97 ? 44.942 -0.305 -26.965 1.00 55.72 97 GLU A O 1
ATOM 766 N N . ARG A 1 98 ? 43.155 -1.629 -26.945 1.00 51.59 98 ARG A N 1
ATOM 767 C CA . ARG A 1 98 ? 43.734 -2.646 -26.051 1.00 51.59 98 ARG A CA 1
ATOM 768 C C . ARG A 1 98 ? 44.674 -3.654 -26.721 1.00 51.59 98 ARG A C 1
ATOM 770 O O . ARG A 1 98 ? 45.200 -4.504 -26.002 1.00 51.59 98 ARG A O 1
ATOM 777 N N . LYS A 1 99 ? 44.839 -3.647 -28.050 1.00 51.69 99 LYS A N 1
ATOM 778 C CA . LYS A 1 99 ? 45.582 -4.712 -28.748 1.00 51.69 99 LYS A CA 1
ATOM 779 C C . LYS A 1 99 ? 47.090 -4.483 -28.918 1.00 51.69 99 LYS A C 1
ATOM 781 O O . LYS A 1 99 ? 47.763 -5.482 -29.142 1.00 51.69 99 LYS A O 1
ATOM 786 N N . ASP A 1 100 ? 47.630 -3.273 -28.731 1.00 50.91 100 ASP A N 1
ATOM 787 C CA . ASP A 1 100 ? 48.977 -2.951 -29.252 1.00 50.91 100 ASP A CA 1
ATOM 788 C C . ASP A 1 100 ? 49.925 -2.135 -28.331 1.00 50.91 100 ASP A C 1
ATOM 790 O O . ASP A 1 100 ? 50.687 -1.317 -28.838 1.00 50.91 100 ASP A O 1
ATOM 794 N N . GLU A 1 101 ? 49.989 -2.363 -27.007 1.00 51.25 101 GLU A N 1
ATOM 795 C CA . GLU A 1 101 ? 51.099 -1.796 -26.197 1.00 51.25 101 GLU A CA 1
ATOM 796 C C . GLU A 1 101 ? 51.775 -2.783 -25.219 1.00 51.25 101 GLU A C 1
ATOM 798 O O . GLU A 1 101 ? 51.104 -3.645 -24.637 1.00 51.25 101 GLU A O 1
ATOM 803 N N . PRO A 1 102 ? 53.112 -2.681 -25.015 1.00 50.97 102 PRO A N 1
ATOM 804 C CA . PRO A 1 102 ? 53.861 -3.556 -24.119 1.00 50.97 102 PRO A CA 1
ATOM 805 C C . PRO A 1 102 ? 53.562 -3.211 -22.654 1.00 50.97 102 PRO A C 1
ATOM 807 O O . PRO A 1 102 ? 53.622 -2.059 -22.239 1.00 50.97 102 PRO A O 1
ATOM 810 N N . GLN A 1 103 ? 53.249 -4.237 -21.864 1.00 51.78 103 GLN A N 1
ATOM 811 C CA . GLN A 1 103 ? 52.798 -4.140 -20.474 1.00 51.78 103 GLN A CA 1
ATOM 812 C C . GLN A 1 103 ? 53.809 -3.455 -19.534 1.00 51.78 103 GLN A C 1
ATOM 814 O O . GLN A 1 103 ? 54.835 -4.042 -19.190 1.00 51.78 103 GLN A O 1
ATOM 819 N N . GLU A 1 104 ? 53.455 -2.283 -19.000 1.00 47.25 104 GLU A N 1
ATOM 820 C CA . GLU A 1 104 ? 53.965 -1.832 -17.701 1.00 47.25 104 GLU A CA 1
ATOM 821 C C . GLU A 1 104 ? 53.232 -2.575 -16.576 1.00 47.25 104 GLU A C 1
ATOM 823 O O . GLU A 1 104 ? 51.999 -2.640 -16.534 1.00 47.25 104 GLU A O 1
ATOM 828 N N . TYR A 1 105 ? 54.010 -3.150 -15.655 1.00 54.53 105 TYR A N 1
ATOM 829 C CA . TYR A 1 105 ? 53.535 -3.850 -14.462 1.00 54.53 105 TYR A CA 1
ATOM 830 C C . TYR A 1 105 ? 52.878 -2.871 -13.478 1.00 54.53 105 TYR A C 1
ATOM 832 O O . TYR A 1 105 ? 53.432 -2.512 -12.442 1.00 54.53 105 TYR A O 1
ATOM 840 N N . ILE A 1 106 ? 51.656 -2.452 -13.784 1.00 54.56 106 ILE A N 1
ATOM 841 C CA . ILE A 1 106 ? 50.759 -1.823 -12.822 1.00 54.56 106 ILE A CA 1
ATOM 842 C C . ILE A 1 106 ? 49.997 -2.958 -12.139 1.00 54.56 106 ILE A C 1
ATOM 844 O O . ILE A 1 106 ? 49.312 -3.735 -12.805 1.00 54.56 106 ILE A O 1
ATOM 848 N N . HIS A 1 107 ? 50.088 -3.048 -10.807 1.00 54.16 107 HIS A N 1
ATOM 849 C CA . HIS A 1 107 ? 49.191 -3.858 -9.973 1.00 54.16 107 HIS A CA 1
ATOM 850 C C . HIS A 1 107 ? 47.757 -3.324 -10.111 1.00 54.16 107 HIS A C 1
ATOM 852 O O . HIS A 1 107 ? 47.231 -2.585 -9.281 1.00 54.16 107 HIS A O 1
ATOM 858 N N . ARG A 1 108 ? 47.127 -3.661 -11.230 1.00 53.41 108 ARG A N 1
ATOM 859 C CA . ARG A 1 108 ? 45.744 -3.351 -11.541 1.00 53.41 108 ARG A CA 1
ATOM 860 C C . ARG A 1 108 ? 44.935 -4.550 -11.071 1.00 53.41 108 ARG A C 1
ATOM 862 O O . ARG A 1 108 ? 45.073 -5.638 -11.626 1.00 53.41 108 ARG A O 1
ATOM 869 N N . HIS A 1 109 ? 44.058 -4.360 -10.087 1.00 55.00 109 HIS A N 1
ATOM 870 C CA . HIS A 1 109 ? 42.948 -5.289 -9.871 1.00 55.00 109 HIS A CA 1
ATOM 871 C C . HIS A 1 109 ? 41.967 -5.134 -11.038 1.00 55.00 109 HIS A C 1
ATOM 873 O O . HIS A 1 109 ? 40.925 -4.493 -10.941 1.00 55.00 109 HIS A O 1
ATOM 879 N N . CYS A 1 110 ? 42.350 -5.683 -12.188 1.00 53.25 110 CYS A N 1
ATOM 880 C CA . CYS A 1 110 ? 41.448 -5.900 -13.296 1.00 53.25 110 CYS A CA 1
ATOM 881 C C . CYS A 1 110 ? 40.585 -7.100 -12.899 1.00 53.25 110 CYS A C 1
ATOM 883 O O . CYS A 1 110 ? 41.047 -8.241 -12.928 1.00 53.25 110 CYS A O 1
ATOM 885 N N . PHE A 1 111 ? 39.354 -6.850 -12.455 1.00 51.31 111 PHE A N 1
ATOM 886 C CA . PHE A 1 111 ? 38.364 -7.915 -12.356 1.00 51.31 111 PHE A CA 1
ATOM 887 C C . PHE A 1 111 ? 38.001 -8.332 -13.779 1.00 51.31 111 PHE A C 1
ATOM 889 O O . PHE A 1 111 ? 37.146 -7.733 -14.428 1.00 51.31 111 PHE A O 1
ATOM 896 N N . ASP A 1 112 ? 38.713 -9.332 -14.287 1.00 52.09 112 ASP A N 1
ATOM 897 C CA . ASP A 1 112 ? 38.442 -9.907 -15.592 1.00 52.09 112 ASP A CA 1
ATOM 898 C C . ASP A 1 112 ? 37.146 -10.731 -15.517 1.00 52.09 112 ASP A C 1
ATOM 900 O O . ASP A 1 112 ? 37.130 -11.875 -15.052 1.00 52.09 112 ASP A O 1
ATOM 904 N N . ILE A 1 113 ? 36.032 -10.138 -15.963 1.00 54.84 113 ILE A N 1
ATOM 905 C CA . ILE A 1 113 ? 34.716 -10.799 -16.069 1.00 54.84 113 ILE A CA 1
ATOM 906 C C . ILE A 1 113 ? 34.781 -11.997 -17.046 1.00 54.84 113 ILE A C 1
ATOM 908 O O . ILE A 1 113 ? 33.885 -12.838 -17.062 1.00 54.84 113 ILE A O 1
ATOM 912 N N . ARG A 1 114 ? 35.873 -12.154 -17.813 1.00 55.34 114 ARG A N 1
ATOM 913 C CA . ARG A 1 114 ? 36.123 -13.321 -18.670 1.00 55.34 114 ARG A CA 1
ATOM 914 C C . ARG A 1 114 ? 36.464 -14.598 -17.892 1.00 55.34 114 ARG A C 1
ATOM 916 O O . ARG A 1 114 ? 36.367 -15.691 -18.450 1.00 55.34 114 ARG A O 1
ATOM 923 N N . SER A 1 115 ? 36.841 -14.502 -16.615 1.00 65.38 115 SER A N 1
ATOM 924 C CA . SER A 1 115 ? 37.025 -15.680 -15.761 1.00 65.38 115 SER A CA 1
ATOM 925 C C . SER A 1 115 ? 35.663 -16.270 -15.391 1.00 65.38 115 SER A C 1
ATOM 927 O O . SER A 1 115 ? 34.938 -15.720 -14.558 1.00 65.38 115 SER A O 1
ATOM 929 N N . SER A 1 116 ? 35.321 -17.424 -15.979 1.00 73.81 116 SER A N 1
ATOM 930 C CA . SER A 1 116 ? 34.039 -18.117 -15.753 1.00 73.81 116 SER A CA 1
ATOM 931 C C . SER A 1 116 ? 33.729 -18.359 -14.271 1.00 73.81 116 SER A C 1
ATOM 933 O O . SER A 1 116 ? 32.564 -18.401 -13.884 1.00 73.81 116 SER A O 1
ATOM 935 N N . LYS A 1 117 ? 34.762 -18.456 -13.424 1.00 78.00 117 LYS A N 1
ATOM 936 C CA . LYS A 1 117 ? 34.627 -18.636 -11.974 1.00 78.00 117 LYS A CA 1
ATOM 937 C C . LYS A 1 117 ? 34.110 -17.380 -11.268 1.00 78.00 117 LYS A C 1
ATOM 939 O O . LYS A 1 117 ? 33.230 -17.489 -10.422 1.00 78.00 117 LYS A O 1
ATOM 944 N N . VAL A 1 118 ? 34.622 -16.198 -11.621 1.00 78.06 118 VAL A N 1
ATOM 945 C CA . VAL A 1 118 ? 34.187 -14.921 -11.022 1.00 78.06 118 VAL A CA 1
ATOM 946 C C . VAL A 1 118 ? 32.790 -14.562 -11.518 1.00 78.06 118 VAL A C 1
ATOM 948 O O . VAL A 1 118 ? 31.942 -14.174 -10.720 1.00 78.06 118 VAL A O 1
ATOM 951 N N . PHE A 1 119 ? 32.518 -14.783 -12.808 1.00 78.75 119 PHE A N 1
ATOM 952 C CA . PHE A 1 119 ? 31.178 -14.625 -13.368 1.00 78.75 119 PHE A CA 1
ATOM 953 C C . PHE A 1 119 ? 30.167 -15.558 -12.689 1.00 78.75 119 PHE A C 1
ATOM 955 O O . PHE A 1 119 ? 29.125 -15.101 -12.233 1.00 78.75 119 PHE A O 1
ATOM 962 N N . SER A 1 120 ? 30.495 -16.845 -12.529 1.00 83.06 120 SER A N 1
ATOM 963 C CA . SER A 1 120 ? 29.623 -17.800 -11.835 1.00 83.06 120 SER A CA 1
ATOM 964 C C . SER A 1 120 ? 29.371 -17.419 -10.375 1.00 83.06 120 SER A C 1
ATOM 966 O O . SER A 1 120 ? 28.267 -17.637 -9.881 1.00 83.06 120 SER A O 1
ATOM 968 N N . LEU A 1 121 ? 30.364 -16.860 -9.679 1.00 86.69 121 LEU A N 1
ATOM 969 C CA . LEU A 1 121 ? 30.216 -16.425 -8.289 1.00 86.69 121 LEU A CA 1
ATOM 970 C C . LEU A 1 121 ? 29.345 -15.166 -8.192 1.00 86.69 121 LEU A C 1
ATOM 972 O O . LEU A 1 121 ? 28.471 -15.102 -7.335 1.00 86.69 121 LEU A O 1
ATOM 976 N N . LEU A 1 122 ? 29.510 -14.210 -9.112 1.00 87.69 122 LEU A N 1
ATOM 977 C CA . LEU A 1 122 ? 28.646 -13.031 -9.217 1.00 87.69 122 LEU A CA 1
ATOM 978 C C . LEU A 1 122 ? 27.196 -13.410 -9.539 1.00 87.69 122 LEU A C 1
ATOM 980 O O . LEU A 1 122 ? 26.281 -12.887 -8.909 1.00 87.69 122 LEU A O 1
ATOM 984 N N . VAL A 1 123 ? 26.981 -14.351 -10.463 1.00 90.06 123 VAL A N 1
ATOM 985 C CA . VAL A 1 123 ? 25.644 -14.871 -10.788 1.00 90.06 123 VAL A CA 1
ATOM 986 C C . VAL A 1 123 ? 25.038 -15.589 -9.582 1.00 90.06 123 VAL A C 1
ATOM 988 O O . VAL A 1 123 ? 23.900 -15.304 -9.219 1.00 90.06 123 VAL A O 1
ATOM 991 N N . GLY A 1 124 ? 25.796 -16.466 -8.917 1.00 91.44 124 GLY A N 1
ATOM 992 C CA . GLY A 1 124 ? 25.338 -17.167 -7.715 1.00 91.44 124 GLY A CA 1
ATOM 993 C C . GLY A 1 124 ? 24.975 -16.208 -6.580 1.00 91.44 124 GLY A C 1
ATOM 994 O O . GLY A 1 124 ? 23.904 -16.328 -5.989 1.00 91.44 124 GLY A O 1
ATOM 995 N N . MET A 1 125 ? 25.819 -15.205 -6.327 1.00 93.62 125 MET A N 1
ATOM 996 C CA . MET A 1 125 ? 25.540 -14.163 -5.340 1.00 93.62 125 MET A CA 1
ATOM 997 C C . MET A 1 125 ? 24.309 -13.339 -5.728 1.00 93.62 125 MET A C 1
ATOM 999 O O . MET A 1 125 ? 23.488 -13.035 -4.869 1.00 93.62 125 MET A O 1
ATOM 1003 N N . GLY A 1 126 ? 24.137 -13.029 -7.016 1.00 93.44 126 GLY A N 1
ATOM 1004 C CA . GLY A 1 126 ? 22.957 -12.344 -7.539 1.00 93.44 126 GLY A CA 1
ATOM 1005 C C . GLY A 1 126 ? 21.667 -13.107 -7.244 1.00 93.44 126 GLY A C 1
ATOM 1006 O O . GLY A 1 126 ? 20.740 -12.531 -6.684 1.00 93.44 126 GLY A O 1
ATOM 1007 N N . VAL A 1 127 ? 21.632 -14.413 -7.525 1.00 94.69 127 VAL A N 1
ATOM 1008 C CA . VAL A 1 127 ? 20.472 -15.272 -7.228 1.00 94.69 127 VAL A CA 1
ATOM 1009 C C . VAL A 1 127 ? 20.165 -15.290 -5.729 1.00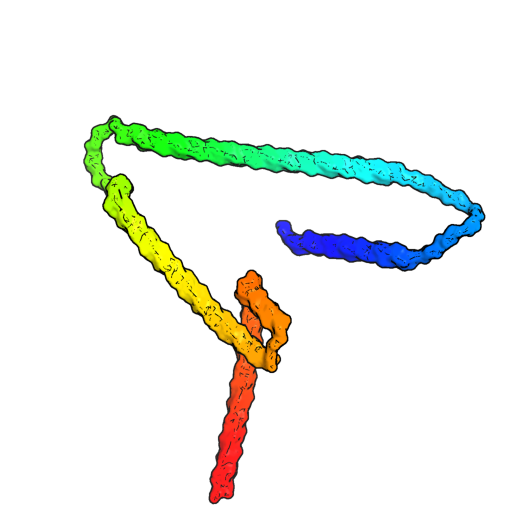 94.69 127 VAL A C 1
ATOM 1011 O O . VAL A 1 127 ? 19.014 -15.102 -5.340 1.00 94.69 127 VAL A O 1
ATOM 1014 N N . VAL A 1 128 ? 21.180 -15.456 -4.876 1.00 95.31 128 VAL A N 1
ATOM 1015 C CA . VAL A 1 128 ? 21.003 -15.456 -3.413 1.00 95.31 128 VAL A CA 1
ATOM 1016 C C . VAL A 1 128 ? 20.491 -14.101 -2.911 1.00 95.31 128 VAL A C 1
ATOM 1018 O O . VAL A 1 128 ? 19.553 -14.057 -2.114 1.00 95.31 128 VAL A O 1
ATOM 1021 N N . CYS A 1 129 ? 21.047 -12.991 -3.402 1.00 92.62 129 CYS A N 1
ATOM 1022 C CA . CYS A 1 129 ? 20.583 -11.643 -3.076 1.00 92.62 129 CYS A CA 1
ATOM 1023 C C . CYS A 1 129 ? 19.130 -11.420 -3.510 1.00 92.62 129 CYS A C 1
ATOM 1025 O O . CYS A 1 129 ? 18.337 -10.897 -2.729 1.00 92.62 129 CYS A O 1
ATOM 1027 N N . SER A 1 130 ? 18.754 -11.844 -4.719 1.00 94.62 130 SER A N 1
ATOM 1028 C CA . SER A 1 130 ? 17.381 -11.725 -5.216 1.00 94.62 130 SER A CA 1
ATOM 1029 C C . SER A 1 130 ? 16.393 -12.547 -4.391 1.00 94.62 130 SER A C 1
ATOM 1031 O O . SER A 1 130 ? 15.337 -12.028 -4.044 1.00 94.62 130 SER A O 1
ATOM 1033 N N . LEU A 1 131 ? 16.740 -13.784 -4.018 1.00 94.12 131 LEU A N 1
ATOM 1034 C CA . LEU A 1 131 ? 15.909 -14.612 -3.134 1.00 94.12 131 LEU A CA 1
ATOM 1035 C C . LEU A 1 131 ? 15.750 -13.981 -1.746 1.00 94.12 131 LEU A C 1
ATOM 1037 O O . LEU A 1 131 ? 14.658 -13.998 -1.186 1.00 94.12 131 LEU A O 1
ATOM 1041 N N . SER A 1 132 ? 16.816 -13.378 -1.213 1.00 94.62 132 SER A N 1
ATOM 1042 C CA . SER A 1 132 ? 16.763 -12.654 0.060 1.00 94.62 132 SER A CA 1
ATOM 1043 C C . SER A 1 132 ? 15.822 -11.448 -0.013 1.00 94.62 132 SER A C 1
ATOM 1045 O O . SER A 1 132 ? 14.967 -11.275 0.856 1.00 94.62 132 SER A O 1
ATOM 1047 N N . ILE A 1 133 ? 15.916 -10.640 -1.073 1.00 95.31 133 ILE A N 1
ATOM 1048 C CA . ILE A 1 133 ? 15.022 -9.492 -1.287 1.00 95.31 133 ILE A CA 1
ATOM 1049 C C . ILE A 1 133 ? 13.574 -9.965 -1.457 1.00 95.31 133 ILE A C 1
ATOM 1051 O O . ILE A 1 133 ? 12.685 -9.433 -0.797 1.00 95.31 133 ILE A O 1
ATOM 1055 N N . TRP A 1 134 ? 13.342 -10.987 -2.285 1.00 95.38 134 TRP A N 1
ATOM 1056 C CA . TRP A 1 134 ? 12.015 -11.558 -2.511 1.00 95.38 134 TRP A CA 1
ATOM 1057 C C . TRP A 1 134 ? 11.374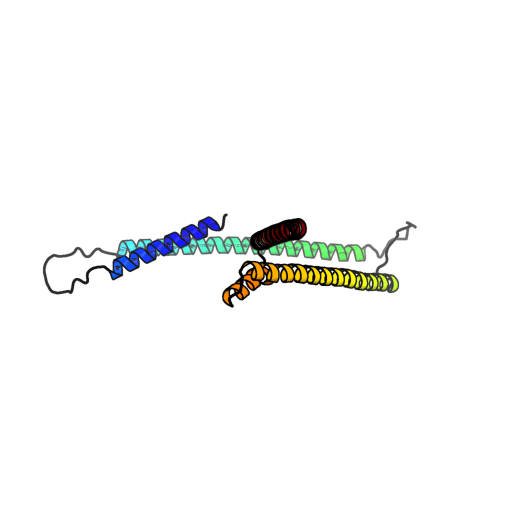 -12.040 -1.207 1.00 95.38 134 TRP A C 1
ATOM 1059 O O . TRP A 1 134 ? 10.270 -11.615 -0.875 1.00 95.38 134 TRP A O 1
ATOM 1069 N N . GLY A 1 135 ? 12.093 -12.848 -0.422 1.00 94.25 135 GLY A N 1
ATOM 1070 C CA . GLY A 1 135 ? 11.587 -13.360 0.852 1.00 94.25 135 GLY A CA 1
ATOM 1071 C C . GLY A 1 135 ? 11.259 -12.251 1.856 1.00 94.25 135 GLY A C 1
ATOM 1072 O O . GLY A 1 135 ? 10.271 -12.345 2.580 1.00 94.25 135 GLY A O 1
ATOM 1073 N N . ASN A 1 136 ? 12.034 -11.161 1.873 1.00 94.94 136 ASN A N 1
ATOM 1074 C CA . ASN A 1 136 ? 11.727 -9.998 2.711 1.00 94.94 136 ASN A CA 1
ATOM 1075 C C . ASN A 1 136 ? 10.467 -9.253 2.245 1.00 94.94 136 ASN A C 1
ATOM 1077 O O . ASN A 1 136 ? 9.671 -8.827 3.082 1.00 94.94 136 ASN A O 1
ATOM 1081 N N . ILE A 1 137 ? 10.265 -9.108 0.932 1.00 93.12 137 ILE A N 1
ATOM 1082 C CA . ILE A 1 137 ? 9.059 -8.482 0.369 1.00 93.12 137 ILE A CA 1
ATOM 1083 C C . ILE A 1 137 ? 7.823 -9.325 0.693 1.00 93.12 137 ILE A C 1
ATOM 1085 O O . ILE A 1 137 ? 6.826 -8.782 1.166 1.00 93.12 137 ILE A O 1
ATOM 1089 N N . GLU A 1 138 ? 7.897 -10.641 0.501 1.00 93.50 138 GLU A N 1
ATOM 1090 C CA . GLU A 1 138 ? 6.806 -11.578 0.792 1.00 93.50 138 GLU A CA 1
ATOM 1091 C C . GLU A 1 138 ? 6.443 -11.579 2.284 1.00 93.50 138 GLU A C 1
ATOM 1093 O O . GLU A 1 138 ? 5.266 -11.515 2.658 1.00 93.50 138 GLU A O 1
ATOM 1098 N N . LEU A 1 139 ? 7.454 -11.552 3.158 1.00 93.25 139 LEU A N 1
ATOM 1099 C CA . LEU A 1 139 ? 7.248 -11.446 4.599 1.00 93.25 139 LEU A CA 1
ATOM 1100 C C . LEU A 1 139 ? 6.592 -10.115 4.985 1.00 93.25 139 LEU A C 1
ATOM 1102 O O . LEU A 1 139 ? 5.674 -10.094 5.809 1.00 93.25 139 LEU A O 1
ATOM 1106 N N . TRP A 1 140 ? 7.044 -9.004 4.401 1.00 92.81 140 TRP A N 1
ATOM 1107 C CA . TRP A 1 140 ? 6.462 -7.687 4.643 1.00 92.81 140 TRP A CA 1
ATOM 1108 C C . TRP A 1 140 ? 5.007 -7.613 4.169 1.00 92.81 140 TRP A C 1
ATOM 1110 O O . TRP A 1 140 ? 4.151 -7.147 4.923 1.00 92.81 140 TRP A O 1
ATOM 1120 N N . GLN A 1 141 ? 4.705 -8.129 2.974 1.00 89.81 141 GLN A N 1
ATOM 1121 C CA . GLN A 1 141 ? 3.338 -8.207 2.453 1.00 89.81 141 GLN A CA 1
ATOM 1122 C C . GLN A 1 141 ? 2.439 -9.027 3.381 1.00 89.81 141 GLN A C 1
ATOM 1124 O O . GLN A 1 141 ? 1.378 -8.548 3.774 1.00 89.81 141 GLN A O 1
ATOM 1129 N N . SER A 1 142 ? 2.903 -10.200 3.819 1.00 91.38 142 SER A N 1
ATOM 1130 C CA . SER A 1 142 ? 2.157 -11.064 4.741 1.00 91.38 142 SER A CA 1
ATOM 1131 C C . SER A 1 142 ? 1.873 -10.364 6.072 1.00 91.38 142 SER A C 1
ATOM 1133 O O . SER A 1 142 ? 0.743 -10.346 6.553 1.00 91.38 142 SER A O 1
ATOM 1135 N N . LYS A 1 143 ? 2.887 -9.730 6.680 1.00 93.06 143 LYS A N 1
ATOM 1136 C CA . LYS A 1 143 ? 2.720 -8.973 7.933 1.00 93.06 143 LYS A CA 1
ATOM 1137 C C . LYS A 1 143 ? 1.731 -7.824 7.782 1.00 93.06 143 LYS A C 1
ATOM 1139 O O . LYS A 1 143 ? 0.964 -7.565 8.709 1.00 93.06 143 LYS A O 1
ATOM 1144 N N . ARG A 1 144 ? 1.751 -7.147 6.634 1.00 88.19 144 ARG A N 1
ATOM 1145 C CA . ARG A 1 144 ? 0.838 -6.046 6.335 1.00 88.19 144 ARG A CA 1
ATOM 1146 C C . ARG A 1 144 ? -0.598 -6.540 6.182 1.00 88.19 144 ARG A C 1
ATOM 1148 O O . ARG A 1 144 ? -1.473 -5.983 6.831 1.00 88.19 144 ARG A O 1
ATOM 1155 N N . GLN A 1 145 ? -0.815 -7.632 5.448 1.00 89.31 145 GLN A N 1
ATOM 1156 C CA . GLN A 1 145 ? -2.128 -8.273 5.319 1.00 89.31 145 GLN A CA 1
ATOM 1157 C C . GLN A 1 145 ? -2.694 -8.692 6.678 1.00 89.31 145 GLN A C 1
ATOM 1159 O O . GLN A 1 145 ? -3.830 -8.362 6.992 1.00 89.31 145 GLN A O 1
ATOM 1164 N N . TYR A 1 146 ? -1.882 -9.309 7.542 1.00 92.19 146 TYR A N 1
ATOM 1165 C CA . TYR A 1 146 ? -2.314 -9.661 8.899 1.00 92.19 146 TYR A CA 1
ATOM 1166 C C . TYR A 1 146 ? -2.759 -8.450 9.728 1.00 92.19 146 TYR A C 1
ATOM 1168 O O . TYR A 1 146 ? -3.736 -8.533 10.474 1.00 92.19 146 TYR A O 1
ATOM 1176 N N . ALA A 1 147 ? -2.030 -7.335 9.640 1.00 92.38 147 ALA A N 1
ATOM 1177 C CA . ALA A 1 147 ? -2.384 -6.112 10.353 1.00 92.38 147 ALA A CA 1
ATOM 1178 C C . ALA A 1 147 ? -3.678 -5.492 9.805 1.00 92.38 147 ALA A C 1
ATOM 1180 O O . ALA A 1 147 ? -4.532 -5.066 10.586 1.00 92.38 147 ALA A O 1
ATOM 1181 N N . ASP A 1 148 ? -3.823 -5.483 8.482 1.00 92.81 148 ASP A N 1
ATOM 1182 C CA . ASP A 1 148 ? -4.994 -4.962 7.786 1.00 92.81 148 ASP A CA 1
ATOM 1183 C C . ASP A 1 148 ? -6.237 -5.823 8.096 1.00 92.81 148 ASP A C 1
ATOM 1185 O O . ASP A 1 148 ? -7.271 -5.284 8.484 1.00 92.81 148 ASP A O 1
ATOM 1189 N N . ASP A 1 149 ? -6.133 -7.154 8.067 1.00 92.31 149 ASP A N 1
ATOM 1190 C CA . ASP A 1 149 ? -7.230 -8.066 8.417 1.00 92.31 149 ASP A CA 1
ATOM 1191 C C . ASP A 1 149 ? -7.650 -7.932 9.883 1.00 92.31 149 ASP A C 1
ATOM 1193 O O . ASP A 1 149 ? -8.842 -7.837 10.190 1.00 92.31 149 ASP A O 1
ATOM 1197 N N . ALA A 1 150 ? -6.689 -7.849 10.809 1.00 94.31 150 ALA A N 1
ATOM 1198 C CA . ALA A 1 150 ? -6.989 -7.591 12.215 1.00 94.31 150 ALA A CA 1
ATOM 1199 C C . ALA A 1 150 ? -7.747 -6.265 12.396 1.00 94.31 150 ALA A C 1
ATOM 1201 O O . ALA A 1 150 ? -8.687 -6.188 13.193 1.00 94.31 150 ALA A O 1
ATOM 1202 N N . LEU A 1 151 ? -7.375 -5.227 11.641 1.00 94.56 151 LEU A N 1
ATOM 1203 C CA . LEU A 1 151 ? -8.075 -3.949 11.653 1.00 94.56 151 LEU A CA 1
ATOM 1204 C C . LEU A 1 151 ? -9.490 -4.068 11.063 1.00 94.56 151 LEU A C 1
ATOM 1206 O O . LEU A 1 151 ? -10.430 -3.586 11.699 1.00 94.56 151 LEU A O 1
ATOM 1210 N N . LYS A 1 152 ? -9.673 -4.773 9.936 1.00 93.12 152 LYS A N 1
ATOM 1211 C CA . LYS A 1 152 ? -10.992 -5.054 9.331 1.00 93.12 152 LYS A CA 1
ATOM 1212 C C . LYS A 1 152 ? -11.953 -5.669 10.361 1.00 93.12 152 LYS A C 1
ATOM 1214 O O . LYS A 1 152 ? -13.081 -5.198 10.510 1.00 93.12 152 LYS A O 1
ATOM 1219 N N . PHE A 1 153 ? -11.504 -6.650 11.151 1.00 92.75 153 PHE A N 1
ATOM 1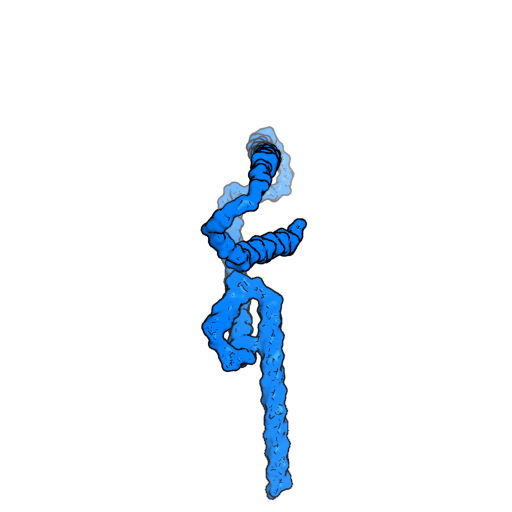220 C CA . PHE A 1 153 ? -12.340 -7.265 12.195 1.00 92.75 153 PHE A CA 1
ATOM 1221 C C . PHE A 1 153 ? -12.711 -6.306 13.330 1.00 92.75 153 PHE A C 1
ATOM 1223 O O . PHE A 1 153 ? -13.860 -6.293 13.777 1.00 92.75 153 PHE A O 1
ATOM 1230 N N . ARG A 1 154 ? -11.763 -5.492 13.808 1.00 93.62 154 ARG A N 1
ATOM 1231 C CA . ARG A 1 154 ? -12.031 -4.520 14.881 1.00 93.62 154 ARG A CA 1
ATOM 1232 C C . ARG A 1 154 ? -13.018 -3.443 14.438 1.00 93.62 154 ARG A C 1
ATOM 1234 O O . ARG A 1 154 ? -13.904 -3.073 15.207 1.00 93.62 154 ARG A O 1
ATOM 1241 N N . VAL A 1 155 ? -12.899 -2.986 13.195 1.00 93.81 155 VAL A N 1
ATOM 1242 C CA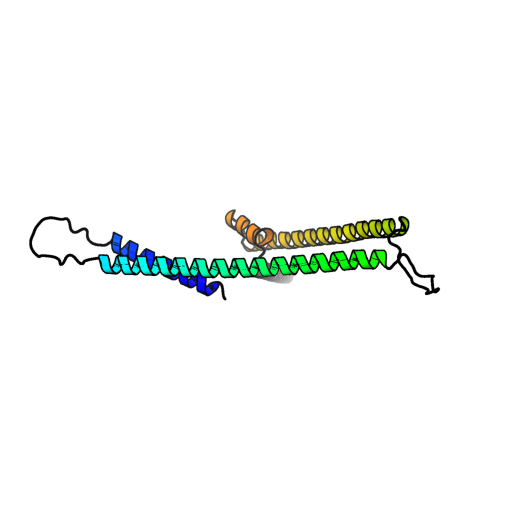 . VAL A 1 155 ? -13.826 -2.029 12.582 1.00 93.81 155 VAL A CA 1
ATOM 1243 C C . VAL A 1 155 ? -15.224 -2.630 12.473 1.00 93.81 155 VAL A C 1
ATOM 1245 O O . VAL A 1 155 ? -16.168 -2.038 12.992 1.00 93.81 155 VAL A O 1
ATOM 1248 N N . ILE A 1 156 ? -15.365 -3.836 11.912 1.00 92.25 156 ILE A N 1
ATOM 1249 C CA . ILE A 1 156 ? -16.665 -4.525 11.827 1.00 92.25 156 ILE A CA 1
ATOM 1250 C C . ILE A 1 156 ? -17.300 -4.678 13.215 1.00 92.25 156 ILE A C 1
ATOM 1252 O O . ILE A 1 156 ? -18.491 -4.422 13.396 1.00 92.25 156 ILE A O 1
ATOM 1256 N N . ARG A 1 157 ? -16.503 -5.057 14.220 1.00 91.31 157 ARG A N 1
ATOM 1257 C CA . ARG A 1 157 ? -16.970 -5.160 15.606 1.00 91.31 157 ARG A CA 1
ATOM 1258 C C . ARG A 1 157 ? -17.475 -3.819 16.139 1.00 91.31 157 ARG A C 1
ATOM 1260 O O . ARG A 1 157 ? -18.498 -3.800 16.816 1.00 91.31 157 ARG A O 1
ATOM 1267 N N . SER A 1 158 ? -16.801 -2.714 15.820 1.00 92.06 158 SER A N 1
ATOM 1268 C CA . SER A 1 158 ? -17.229 -1.369 16.230 1.00 92.06 158 SER A CA 1
ATOM 1269 C C . SER A 1 158 ? -18.560 -0.936 15.609 1.00 92.06 158 SER A C 1
ATOM 1271 O O . SER A 1 158 ? -19.291 -0.154 16.215 1.00 92.06 158 SER A O 1
ATOM 1273 N N . TRP A 1 159 ? -18.904 -1.478 14.439 1.00 90.25 159 TRP A N 1
ATOM 1274 C CA . TRP A 1 159 ? -20.170 -1.216 13.753 1.00 90.25 159 TRP A CA 1
ATOM 1275 C C . TRP A 1 159 ? -21.328 -2.096 14.243 1.00 90.25 159 TRP A C 1
ATOM 1277 O O . TRP A 1 159 ? -22.482 -1.794 13.957 1.00 90.25 159 TRP A O 1
ATOM 1287 N N . GLY A 1 160 ? -21.053 -3.157 15.012 1.00 86.88 160 GLY A N 1
ATOM 1288 C CA . GLY A 1 160 ? -22.086 -4.067 15.525 1.00 86.88 160 GLY A CA 1
ATOM 1289 C C . GLY A 1 160 ? -22.700 -4.983 14.457 1.00 86.88 160 GLY A C 1
ATOM 1290 O O . GLY A 1 160 ? -23.753 -5.572 14.686 1.00 86.88 160 GLY A O 1
ATOM 1291 N N . GLY A 1 161 ? -22.049 -5.100 13.299 1.00 83.31 161 GLY A N 1
ATOM 1292 C CA . GLY A 1 161 ? -22.525 -5.823 12.122 1.00 83.31 161 GLY A CA 1
ATOM 1293 C C . GLY A 1 161 ? -21.984 -5.187 10.840 1.00 83.31 161 GLY A C 1
ATOM 1294 O O . GLY A 1 161 ? -21.518 -4.050 10.858 1.00 83.31 161 GLY A O 1
ATOM 1295 N N . CYS A 1 162 ? -22.011 -5.920 9.728 1.00 85.19 162 CYS A N 1
ATOM 1296 C CA . CYS A 1 162 ? -21.543 -5.420 8.436 1.00 85.19 162 CYS A CA 1
ATOM 1297 C C . CYS A 1 162 ? -22.484 -5.883 7.319 1.00 85.19 162 CYS A C 1
ATOM 1299 O O . CYS A 1 162 ? -22.849 -7.056 7.270 1.00 85.19 162 CYS A O 1
ATOM 1301 N N . ASP A 1 163 ? -22.871 -4.959 6.440 1.00 89.69 163 ASP A N 1
ATOM 1302 C CA . ASP A 1 163 ? -23.620 -5.258 5.215 1.00 89.69 163 ASP A CA 1
ATOM 1303 C C . ASP A 1 163 ? -22.658 -5.597 4.062 1.00 89.69 163 ASP A C 1
ATOM 1305 O O . ASP A 1 163 ? -21.497 -5.181 4.068 1.00 89.69 163 ASP A O 1
ATOM 1309 N N . ALA A 1 164 ? -23.135 -6.302 3.034 1.00 90.06 164 ALA A N 1
ATOM 1310 C CA . ALA A 1 164 ? -22.335 -6.661 1.863 1.00 90.06 164 ALA A CA 1
ATOM 1311 C C . ALA A 1 164 ? -21.688 -5.432 1.197 1.00 90.06 164 ALA A C 1
ATOM 1313 O O . ALA A 1 164 ? -20.526 -5.488 0.794 1.00 90.06 164 ALA A O 1
ATOM 1314 N N . ASN A 1 165 ? -22.394 -4.297 1.160 1.00 90.00 165 ASN A N 1
ATOM 1315 C CA . ASN A 1 165 ? -21.855 -3.049 0.616 1.00 90.00 165 ASN A CA 1
ATOM 1316 C C . ASN A 1 165 ? -20.699 -2.490 1.459 1.00 90.00 165 ASN A C 1
ATOM 1318 O O . ASN A 1 165 ? -19.730 -1.971 0.908 1.00 90.00 165 ASN A O 1
ATOM 1322 N N . HIS A 1 166 ? -20.767 -2.630 2.786 1.00 89.56 166 HIS A N 1
ATOM 1323 C CA . HIS A 1 166 ? -19.701 -2.189 3.690 1.00 89.56 166 HIS A CA 1
ATOM 1324 C C . HIS A 1 166 ? -18.455 -3.069 3.561 1.00 89.56 166 HIS A C 1
ATOM 1326 O O . HIS A 1 166 ? -17.340 -2.552 3.587 1.00 89.56 166 HIS A O 1
ATOM 1332 N N . ILE A 1 167 ? -18.628 -4.380 3.366 1.00 88.38 167 ILE A N 1
ATOM 1333 C CA . ILE A 1 167 ? -17.514 -5.297 3.092 1.00 88.38 167 ILE A CA 1
ATOM 1334 C C . ILE A 1 167 ? -16.845 -4.929 1.768 1.00 88.38 167 ILE A C 1
ATOM 1336 O O . ILE A 1 167 ? -15.621 -4.843 1.710 1.00 88.38 167 ILE A O 1
ATOM 1340 N N . LEU A 1 168 ? -17.636 -4.675 0.721 1.00 91.00 168 LEU A N 1
ATOM 1341 C CA . LEU A 1 168 ? -17.115 -4.322 -0.597 1.00 91.00 168 LEU A CA 1
ATOM 1342 C C . LEU A 1 168 ? -16.339 -2.999 -0.561 1.00 91.00 168 LEU A C 1
ATOM 1344 O O . LEU A 1 168 ? -15.224 -2.928 -1.070 1.00 91.00 168 LEU A O 1
ATOM 1348 N N . TRP A 1 169 ? -16.897 -1.979 0.097 1.00 92.81 169 TRP A N 1
ATOM 1349 C CA . TRP A 1 169 ? -16.228 -0.694 0.305 1.00 92.81 169 TRP A CA 1
ATOM 1350 C C . TRP A 1 169 ? -14.934 -0.843 1.110 1.00 92.81 169 TRP A C 1
ATOM 1352 O O . TRP A 1 169 ? -13.905 -0.284 0.743 1.00 92.81 169 TRP A O 1
ATOM 1362 N N . MET A 1 170 ? -14.955 -1.637 2.181 1.00 90.62 170 MET A N 1
ATOM 1363 C CA . MET A 1 170 ? -13.767 -1.871 2.997 1.00 90.62 170 MET A CA 1
ATOM 1364 C C . MET A 1 170 ? -12.689 -2.623 2.205 1.00 90.62 170 MET A C 1
ATOM 1366 O O . MET A 1 170 ? -11.514 -2.294 2.305 1.00 90.62 170 MET A O 1
ATOM 1370 N N . ASN A 1 171 ? -13.065 -3.584 1.362 1.00 90.81 171 ASN A N 1
ATOM 1371 C CA . ASN A 1 171 ? -12.119 -4.256 0.475 1.00 90.81 171 ASN A CA 1
ATOM 1372 C C . ASN A 1 171 ? -11.521 -3.289 -0.563 1.00 90.81 171 ASN A C 1
ATOM 1374 O O . ASN A 1 171 ? -10.327 -3.351 -0.841 1.00 90.81 171 ASN A O 1
ATOM 1378 N N . ASP A 1 172 ? -12.317 -2.349 -1.088 1.00 91.31 172 ASP A N 1
ATOM 1379 C CA . ASP A 1 172 ? -11.821 -1.294 -1.983 1.00 91.31 172 ASP A CA 1
ATOM 1380 C C . ASP A 1 172 ? -10.784 -0.406 -1.277 1.00 91.31 172 ASP A C 1
ATOM 1382 O O . ASP A 1 172 ? -9.705 -0.183 -1.816 1.00 91.31 172 ASP A O 1
ATOM 1386 N N . VAL A 1 173 ? -11.056 0.023 -0.040 1.00 92.31 173 VAL A N 1
ATOM 1387 C CA . VAL A 1 173 ? -10.163 0.893 0.752 1.00 92.31 173 VAL A CA 1
ATOM 1388 C C . VAL A 1 173 ? -8.861 0.207 1.172 1.00 92.31 173 VAL A C 1
ATOM 1390 O O . VAL A 1 173 ? -7.843 0.884 1.285 1.00 92.31 173 VAL A O 1
ATOM 1393 N N . PHE A 1 174 ? -8.863 -1.101 1.436 1.00 90.38 174 PHE A N 1
ATOM 1394 C CA . PHE A 1 174 ? -7.667 -1.815 1.906 1.00 90.38 174 PHE A CA 1
ATOM 1395 C C . PHE A 1 174 ? -6.845 -2.440 0.771 1.00 90.38 174 PHE A C 1
ATOM 1397 O O . PHE A 1 174 ? -5.615 -2.363 0.812 1.00 90.38 174 PHE A O 1
ATOM 1404 N N . ASP A 1 175 ? -7.505 -3.025 -0.234 1.00 85.94 175 ASP A N 1
ATOM 1405 C CA . ASP A 1 175 ? -6.855 -3.885 -1.231 1.00 85.94 175 ASP A CA 1
ATOM 1406 C C . ASP A 1 175 ? -6.796 -3.270 -2.643 1.00 85.94 175 ASP A C 1
ATOM 1408 O O . ASP A 1 175 ? -5.795 -3.457 -3.334 1.00 85.94 175 ASP A O 1
ATOM 1412 N N . ILE A 1 176 ? -7.816 -2.518 -3.089 1.00 84.06 176 ILE A N 1
ATOM 1413 C CA . ILE A 1 176 ? -7.890 -2.003 -4.478 1.00 84.06 176 ILE A CA 1
ATOM 1414 C C . ILE A 1 176 ? -7.327 -0.581 -4.590 1.00 84.06 176 ILE A C 1
ATOM 1416 O O . ILE A 1 176 ? -6.422 -0.317 -5.382 1.00 84.06 176 ILE A O 1
ATOM 1420 N N . ARG A 1 177 ? -7.858 0.354 -3.802 1.00 86.94 177 ARG A N 1
ATOM 1421 C CA . ARG A 1 177 ? -7.442 1.756 -3.746 1.00 86.94 177 ARG A CA 1
ATOM 1422 C C . ARG A 1 177 ? -7.049 2.108 -2.324 1.00 86.94 177 ARG A C 1
ATOM 1424 O O . ARG A 1 177 ? -7.800 2.774 -1.611 1.00 86.94 177 ARG A O 1
ATOM 1431 N N . ARG A 1 178 ? -5.855 1.658 -1.933 1.00 86.00 178 ARG A N 1
ATOM 1432 C CA . ARG A 1 178 ? -5.352 1.879 -0.579 1.00 86.00 178 ARG A CA 1
ATOM 1433 C C . ARG A 1 178 ? -5.353 3.365 -0.222 1.00 86.00 178 ARG A C 1
ATOM 1435 O O . ARG A 1 178 ? -4.553 4.130 -0.756 1.00 86.00 178 ARG A O 1
ATOM 1442 N N . ASP A 1 179 ? -6.223 3.734 0.709 1.00 91.50 179 ASP A N 1
ATOM 1443 C CA . ASP A 1 179 ? -6.331 5.088 1.243 1.00 91.50 179 ASP A CA 1
ATOM 1444 C C . ASP A 1 179 ? -5.897 5.093 2.710 1.00 91.50 179 ASP A C 1
ATOM 1446 O O . ASP A 1 179 ? -6.655 4.737 3.613 1.00 91.50 179 ASP A O 1
ATOM 1450 N N . GLU A 1 180 ? -4.645 5.485 2.937 1.00 91.00 180 GLU A N 1
ATOM 1451 C CA . GLU A 1 180 ? -4.035 5.464 4.265 1.00 91.00 180 GLU A CA 1
ATOM 1452 C C . GLU A 1 180 ? -4.712 6.453 5.233 1.00 91.00 180 GLU A C 1
ATOM 1454 O O . GLU A 1 180 ? -4.796 6.170 6.428 1.00 91.00 180 GLU A O 1
ATOM 1459 N N . GLU A 1 181 ? -5.272 7.569 4.744 1.00 93.06 181 GLU A N 1
ATOM 1460 C CA . GLU A 1 181 ? -6.016 8.505 5.598 1.00 93.06 181 GLU A CA 1
ATOM 1461 C C . GLU A 1 181 ? -7.326 7.886 6.085 1.00 93.06 181 GLU A C 1
ATOM 1463 O O . GLU A 1 181 ? -7.682 7.994 7.264 1.00 93.06 181 GLU A O 1
ATOM 1468 N N . THR A 1 182 ? -8.046 7.205 5.191 1.00 92.38 182 THR A N 1
ATOM 1469 C CA . THR A 1 182 ? -9.281 6.503 5.551 1.00 92.38 182 THR A CA 1
ATOM 1470 C C . THR A 1 182 ? -8.994 5.323 6.479 1.00 92.38 182 THR A C 1
ATOM 1472 O O . THR A 1 182 ? -9.707 5.143 7.469 1.00 92.38 182 THR A O 1
ATOM 1475 N N . ILE A 1 183 ? -7.924 4.562 6.234 1.00 93.44 183 ILE A N 1
ATOM 1476 C CA . ILE A 1 183 ? -7.489 3.461 7.110 1.00 93.44 183 ILE A CA 1
ATOM 1477 C C . ILE A 1 183 ? -7.169 3.975 8.520 1.00 93.44 183 ILE A C 1
ATOM 1479 O O . ILE A 1 183 ? -7.601 3.372 9.506 1.00 93.44 183 ILE A O 1
ATOM 1483 N N . GLU A 1 184 ? -6.484 5.112 8.647 1.00 94.31 184 GLU A N 1
ATOM 1484 C CA . GLU A 1 184 ? -6.166 5.688 9.956 1.00 94.31 184 GLU A CA 1
ATOM 1485 C C . GLU A 1 184 ? -7.424 6.177 10.691 1.00 94.31 184 GLU A C 1
ATOM 1487 O O . GLU A 1 184 ? -7.581 5.950 11.893 1.00 94.31 184 GLU A O 1
ATOM 1492 N N . ARG A 1 185 ? -8.394 6.761 9.978 1.00 94.69 185 ARG A N 1
ATOM 1493 C CA . ARG A 1 185 ? -9.702 7.096 10.570 1.00 94.69 185 ARG A CA 1
ATOM 1494 C C . ARG A 1 185 ? -10.432 5.851 11.069 1.00 94.69 185 ARG A C 1
ATOM 1496 O O . ARG A 1 185 ? -10.964 5.859 12.179 1.00 94.69 185 ARG A O 1
ATOM 1503 N N . LEU A 1 186 ? -10.431 4.767 10.294 1.00 93.44 186 LEU A N 1
ATOM 1504 C CA . LEU A 1 186 ? -11.025 3.491 10.701 1.00 93.44 186 LEU A CA 1
ATOM 1505 C C . LEU A 1 186 ? -10.337 2.915 11.945 1.00 93.44 186 LEU A C 1
ATOM 1507 O O . LEU A 1 186 ? -11.011 2.417 12.851 1.00 93.44 186 LEU A O 1
ATOM 1511 N N . ARG A 1 187 ? -9.012 3.052 12.043 1.00 95.38 187 ARG A N 1
ATOM 1512 C CA . ARG A 1 187 ? -8.241 2.689 13.238 1.00 95.38 187 ARG A CA 1
ATOM 1513 C C . ARG A 1 187 ? -8.694 3.463 14.467 1.00 95.38 187 ARG A C 1
ATOM 1515 O O . ARG A 1 187 ? -8.962 2.852 15.500 1.00 95.38 187 ARG A O 1
ATOM 1522 N N . GLN A 1 188 ? -8.858 4.777 14.348 1.00 95.50 188 GLN A N 1
ATOM 1523 C CA . GLN A 1 188 ? -9.329 5.622 15.446 1.00 95.50 188 GLN A CA 1
ATOM 1524 C C . GLN A 1 188 ? -10.756 5.276 15.883 1.00 95.50 188 GLN A C 1
ATOM 1526 O O . GLN A 1 188 ? -11.044 5.272 17.082 1.00 95.50 188 GLN A O 1
ATOM 1531 N N . VAL A 1 189 ? -11.643 4.944 14.940 1.00 93.38 189 VAL A N 1
ATOM 1532 C CA . VAL A 1 189 ? -13.009 4.484 15.239 1.00 93.38 189 VAL A CA 1
ATOM 1533 C C . VAL A 1 189 ? -12.978 3.181 16.041 1.00 93.38 189 VAL A C 1
ATOM 1535 O O . VAL A 1 189 ? -13.602 3.097 17.103 1.00 93.38 189 VAL A O 1
ATOM 1538 N N . ALA A 1 190 ? -12.207 2.194 15.583 1.00 94.94 190 ALA A N 1
ATOM 1539 C CA . ALA A 1 190 ? -12.052 0.914 16.267 1.00 94.94 190 ALA A CA 1
ATOM 1540 C C . ALA A 1 190 ? -11.426 1.074 17.666 1.00 94.94 190 ALA A C 1
ATOM 1542 O O . ALA A 1 190 ? -11.941 0.537 18.648 1.00 94.94 190 ALA A O 1
ATOM 1543 N N . ASP A 1 191 ? -10.356 1.864 17.783 1.00 95.94 191 ASP A N 1
ATOM 1544 C CA . ASP A 1 191 ? -9.696 2.167 19.057 1.00 95.94 191 ASP A CA 1
ATOM 1545 C C . ASP A 1 191 ? -10.630 2.907 20.023 1.00 95.94 191 ASP A C 1
ATOM 1547 O O . ASP A 1 191 ? -10.652 2.618 21.221 1.00 95.94 191 ASP A O 1
ATOM 1551 N N . GLY A 1 192 ? -11.421 3.857 19.521 1.00 95.06 192 GLY A N 1
ATOM 1552 C CA . GLY A 1 192 ? -12.405 4.593 20.309 1.00 95.06 192 GLY A CA 1
ATOM 1553 C C . GLY A 1 192 ? -13.503 3.685 20.856 1.00 95.06 192 GLY A C 1
ATOM 1554 O O . GLY A 1 192 ? -13.877 3.801 22.025 1.00 95.06 192 GLY A O 1
ATOM 1555 N N . TYR A 1 193 ? -13.992 2.753 20.040 1.00 95.19 193 TYR A N 1
ATOM 1556 C CA . TYR A 1 193 ? -14.976 1.761 20.460 1.00 95.19 193 TYR A CA 1
ATOM 1557 C C . TYR A 1 193 ? -14.417 0.804 21.521 1.00 95.19 193 TYR A C 1
ATOM 1559 O O . TYR A 1 193 ? -15.038 0.625 22.569 1.00 95.19 193 TYR A O 1
ATOM 1567 N N . ASP A 1 194 ? -13.215 0.259 21.316 1.00 94.38 194 ASP A N 1
ATOM 1568 C CA . ASP A 1 194 ? -12.582 -0.640 22.287 1.00 94.38 194 ASP A CA 1
ATOM 1569 C C . ASP A 1 194 ? -12.297 0.061 23.626 1.00 94.38 194 ASP A C 1
ATOM 1571 O O . ASP A 1 194 ? -12.505 -0.530 24.687 1.00 94.38 194 ASP A O 1
ATOM 1575 N N . LYS A 1 195 ? -11.900 1.342 23.610 1.00 95.75 195 LYS A N 1
ATOM 1576 C CA . LYS A 1 195 ? -11.747 2.150 24.833 1.00 95.75 195 LYS A CA 1
ATOM 1577 C C . LYS A 1 195 ? -13.068 2.321 25.581 1.00 95.75 195 LYS A C 1
ATOM 1579 O O . LYS A 1 195 ? -13.088 2.185 26.803 1.00 95.75 195 LYS A O 1
ATOM 1584 N N . LYS A 1 196 ? -14.168 2.593 24.869 1.00 94.88 196 LYS A N 1
ATOM 1585 C CA . LYS A 1 196 ? -15.506 2.693 25.478 1.00 94.88 196 LYS A CA 1
ATOM 1586 C C . LYS A 1 196 ? -15.927 1.364 26.094 1.00 94.88 196 LYS A C 1
ATOM 1588 O O . LYS A 1 196 ? -16.356 1.348 27.242 1.00 94.88 196 LYS A O 1
ATOM 1593 N N . LEU A 1 197 ? -15.752 0.257 25.373 1.00 93.12 197 LEU A N 1
ATOM 1594 C CA . LEU A 1 197 ? -16.047 -1.078 25.894 1.00 93.12 197 LEU A CA 1
ATOM 1595 C C . LEU A 1 197 ? -15.224 -1.408 27.139 1.00 93.12 197 LEU A C 1
ATOM 1597 O O . LEU A 1 197 ? -15.774 -1.916 28.113 1.00 93.12 197 LEU A O 1
ATOM 1601 N N . LYS A 1 198 ? -13.929 -1.083 27.130 1.00 94.94 198 LYS A N 1
ATOM 1602 C CA . LYS A 1 198 ? -13.062 -1.271 28.293 1.00 94.94 198 LYS A CA 1
ATOM 1603 C C . LYS A 1 198 ? -13.559 -0.463 29.490 1.00 94.94 198 LYS A C 1
ATOM 1605 O O . LYS A 1 198 ? -13.741 -1.030 30.558 1.00 94.94 198 LYS A O 1
ATOM 1610 N N . SER A 1 199 ? -13.872 0.817 29.291 1.00 95.75 199 SER A N 1
ATOM 1611 C CA . SER A 1 199 ? -14.419 1.668 30.352 1.00 95.75 199 SER A CA 1
ATOM 1612 C C . SER A 1 199 ? -15.727 1.121 30.925 1.00 95.75 199 SER A C 1
ATOM 1614 O O . SER A 1 199 ? -15.896 1.128 32.138 1.00 95.75 199 SER A O 1
ATOM 1616 N N . LEU A 1 200 ? -16.647 0.642 30.080 1.00 95.56 200 LEU A N 1
ATOM 1617 C CA . LEU A 1 200 ? -17.908 0.050 30.536 1.00 95.56 200 LEU A CA 1
ATOM 1618 C C . LEU A 1 200 ? -17.673 -1.229 31.346 1.00 95.56 200 LEU A C 1
ATOM 1620 O O . LEU A 1 200 ? -18.302 -1.423 32.384 1.00 95.56 200 LEU A O 1
ATOM 1624 N N . SER A 1 201 ? -16.751 -2.081 30.890 1.00 94.62 201 SER A N 1
ATOM 1625 C CA . SER A 1 201 ? -16.360 -3.297 31.606 1.00 94.62 201 SER A CA 1
ATOM 1626 C C . SER A 1 201 ? -15.744 -2.977 32.970 1.00 94.62 201 SER A C 1
ATOM 1628 O O . SER A 1 201 ? -16.116 -3.598 33.964 1.00 94.62 201 SER A O 1
ATOM 1630 N N . ASP A 1 202 ? -14.839 -1.999 33.030 1.00 96.69 202 ASP A N 1
ATOM 1631 C CA . ASP A 1 202 ? -14.175 -1.580 34.266 1.00 96.69 202 ASP A CA 1
ATOM 1632 C C . ASP A 1 202 ? -15.192 -1.002 35.266 1.00 96.69 202 ASP A C 1
ATOM 1634 O O . ASP A 1 202 ? -15.191 -1.380 36.438 1.00 96.69 202 ASP A O 1
ATOM 1638 N N . SER A 1 203 ? -16.119 -0.152 34.802 1.00 95.19 203 SER A N 1
ATOM 1639 C CA . SER A 1 203 ? -17.201 0.390 35.638 1.00 95.19 203 SER A CA 1
ATOM 1640 C C . SER A 1 203 ? -18.114 -0.705 36.190 1.00 95.19 203 SER A C 1
ATOM 1642 O O . SER A 1 203 ? -18.422 -0.703 37.381 1.00 95.19 203 SER A O 1
ATOM 1644 N N . LEU A 1 204 ? -18.507 -1.672 35.355 1.00 95.12 204 LEU A N 1
ATOM 1645 C CA . LEU A 1 204 ? -19.353 -2.789 35.776 1.00 95.12 204 LEU A CA 1
ATOM 1646 C C . LEU A 1 204 ? -18.634 -3.666 36.808 1.00 95.12 204 LEU A C 1
ATOM 1648 O O . LEU A 1 204 ? -19.225 -4.054 37.815 1.00 95.12 204 LEU A O 1
ATOM 1652 N N . MET A 1 205 ? -17.348 -3.951 36.606 1.00 93.56 205 MET A N 1
ATOM 1653 C CA . MET A 1 205 ? -16.552 -4.725 37.559 1.00 93.56 205 MET A CA 1
ATOM 1654 C C . MET A 1 205 ? -16.406 -3.999 38.901 1.00 93.56 205 MET A C 1
ATOM 1656 O O . MET A 1 205 ? -16.536 -4.620 39.956 1.00 93.56 205 MET A O 1
ATOM 1660 N N . GLN A 1 206 ? -16.207 -2.681 38.876 1.00 93.06 206 GLN A N 1
ATOM 1661 C CA . GLN A 1 206 ? -16.158 -1.867 40.086 1.00 93.06 206 GLN A CA 1
ATOM 1662 C C . GLN A 1 206 ? -17.497 -1.879 40.840 1.00 93.06 206 GLN A C 1
ATOM 1664 O O . GLN A 1 206 ? -17.504 -1.984 42.066 1.00 93.06 206 GLN A O 1
ATOM 1669 N N . GLU A 1 207 ? -18.626 -1.805 40.132 1.00 93.69 207 GLU A N 1
ATOM 1670 C CA . GLU A 1 207 ? -19.960 -1.917 40.731 1.00 93.69 207 GLU A CA 1
ATOM 1671 C C . GLU A 1 207 ? -20.159 -3.289 41.391 1.00 93.69 207 GLU A C 1
ATOM 1673 O O . GLU A 1 207 ? -20.598 -3.368 42.539 1.00 93.69 207 GLU A O 1
ATOM 1678 N N . LYS A 1 208 ? -19.762 -4.377 40.717 1.00 91.94 208 LYS A N 1
ATOM 1679 C CA . LYS A 1 208 ? -19.837 -5.740 41.269 1.00 91.94 208 LYS A CA 1
ATOM 1680 C C . LYS A 1 208 ? -19.039 -5.881 42.564 1.00 91.94 208 LYS A C 1
ATOM 1682 O O . LYS A 1 208 ? -19.573 -6.408 43.537 1.00 91.94 208 LYS A O 1
ATOM 1687 N N . LEU A 1 209 ? -17.809 -5.367 42.597 1.00 92.50 209 LEU A N 1
ATOM 1688 C CA . LEU A 1 209 ? -16.961 -5.401 43.792 1.00 92.50 209 LEU A CA 1
ATOM 1689 C C . LEU A 1 209 ? -17.565 -4.597 44.953 1.00 92.50 209 LEU A C 1
ATOM 1691 O O . LEU A 1 209 ? -17.527 -5.050 46.095 1.00 92.50 209 LEU A O 1
ATOM 1695 N N . GLN A 1 210 ? -18.156 -3.429 44.678 1.00 90.25 210 GLN A N 1
ATOM 1696 C CA . GLN A 1 210 ? -18.841 -2.635 45.704 1.00 90.25 210 GLN A CA 1
ATOM 1697 C C . GLN A 1 210 ? -20.060 -3.366 46.275 1.00 90.25 210 GLN A C 1
ATOM 1699 O O . GLN A 1 210 ? -20.230 -3.418 47.493 1.00 90.25 210 GLN A O 1
ATOM 1704 N N . VAL A 1 211 ? -20.890 -3.964 45.413 1.00 91.12 211 VAL A N 1
ATOM 1705 C CA . VAL A 1 211 ? -22.051 -4.756 45.845 1.00 91.12 211 VAL A CA 1
ATOM 1706 C C . VAL A 1 211 ? -21.606 -5.919 46.729 1.00 91.12 211 VAL A C 1
ATOM 1708 O O . VAL A 1 211 ? -22.170 -6.101 47.806 1.00 91.12 211 VAL A O 1
ATOM 1711 N N . GLU A 1 212 ? -20.565 -6.651 46.326 1.00 87.88 212 GLU A N 1
ATOM 1712 C CA . GLU A 1 212 ? -20.043 -7.800 47.070 1.00 87.88 212 GLU A CA 1
ATOM 1713 C C . GLU A 1 212 ? -19.518 -7.410 48.463 1.00 87.88 212 GLU A C 1
ATOM 1715 O O . GLU A 1 212 ? -19.826 -8.084 49.453 1.00 87.88 212 GLU A O 1
ATOM 1720 N N . GLN A 1 213 ? -18.806 -6.282 48.571 1.00 85.31 213 GLN A N 1
ATOM 1721 C CA . GLN A 1 213 ? -18.360 -5.725 49.853 1.00 85.31 213 GLN A CA 1
ATOM 1722 C C . GLN A 1 213 ? -19.533 -5.346 50.764 1.00 85.31 213 GLN A C 1
ATOM 1724 O O . GLN A 1 213 ? -19.515 -5.676 51.950 1.00 85.31 213 GLN A O 1
ATOM 1729 N N . ILE A 1 214 ? -20.575 -4.701 50.227 1.00 86.94 214 ILE A N 1
ATOM 1730 C CA . ILE A 1 214 ? -21.775 -4.339 50.999 1.00 86.94 214 ILE A CA 1
ATOM 1731 C C . ILE A 1 214 ? -22.493 -5.595 51.508 1.00 86.94 214 ILE A C 1
ATOM 1733 O O . ILE A 1 214 ? -22.951 -5.612 52.650 1.00 86.94 214 ILE A O 1
ATOM 1737 N N . THR A 1 215 ? -22.598 -6.651 50.698 1.00 80.38 215 THR A N 1
ATOM 1738 C CA . THR A 1 215 ? -23.213 -7.918 51.127 1.00 80.38 215 THR A CA 1
ATOM 1739 C C . THR A 1 215 ? -22.386 -8.675 52.162 1.00 80.38 215 THR A C 1
ATOM 1741 O O . THR A 1 215 ? -22.976 -9.217 53.092 1.00 80.38 215 THR A O 1
ATOM 1744 N N . ASN A 1 216 ? -21.053 -8.692 52.056 1.00 76.62 216 ASN A N 1
ATOM 1745 C CA . ASN A 1 216 ? -20.193 -9.336 53.056 1.00 76.62 216 ASN A CA 1
ATOM 1746 C C . ASN A 1 216 ? -20.184 -8.587 54.396 1.00 76.62 216 ASN A C 1
ATOM 1748 O O . ASN A 1 216 ? -20.115 -9.224 55.435 1.00 76.62 216 ASN A O 1
ATOM 1752 N N . ASN A 1 217 ? -20.307 -7.257 54.393 1.00 75.12 217 ASN A N 1
ATOM 1753 C CA . ASN A 1 217 ? -20.344 -6.451 55.622 1.00 75.12 217 ASN A CA 1
ATOM 1754 C C . ASN A 1 217 ? -21.713 -6.493 56.342 1.00 75.12 217 ASN A C 1
ATOM 1756 O O . ASN A 1 217 ? -21.858 -5.995 57.453 1.00 75.12 217 ASN A O 1
ATOM 1760 N N . LYS A 1 218 ? -22.747 -7.059 55.703 1.00 68.94 218 LYS A N 1
ATOM 1761 C CA . LYS A 1 218 ? -24.090 -7.254 56.283 1.00 68.94 218 LYS A CA 1
ATOM 1762 C C . LYS A 1 218 ? -24.309 -8.656 56.869 1.00 68.94 218 LYS A C 1
ATOM 1764 O O . LYS A 1 218 ? -25.420 -8.938 57.319 1.00 68.94 218 LYS A O 1
ATOM 1769 N N . LYS A 1 219 ? -23.303 -9.528 56.813 1.00 52.34 219 LYS A N 1
ATOM 1770 C CA . LYS A 1 219 ? -23.358 -10.922 57.259 1.00 52.34 219 LYS A CA 1
ATOM 1771 C C . LYS A 1 219 ? -22.466 -11.117 58.478 1.00 52.34 219 LYS A C 1
ATOM 1773 O O . LYS A 1 219 ? -22.866 -11.927 59.339 1.00 52.34 219 LYS A O 1
#

Secondary structure (DSSP, 8-state):
--HHHHHHHHHHHHHHHHHHHHHHHTS-----------------HHHHHHHHHHHHHHHHHHHHHHHHHHHHHHHHHHHHHHHHHHHHHHHHHHHHTTSS------------TT-HHHHHHHHHHHHHHHHHHHHHHHHHHHHHHHHHHHHHHHHHHHHTS--HHHHHHHHIIIIIS--HHHHHHHHHHHHHHHHHHHHHHHHHHHHHHHHHHHHHTT-

Foldseek 3Di:
DDPVVVVVVVVVVVVVVVVVVVCVVPPDPDDDDDDDDDDPPPPCVVVVVVVVVVVVVVVVVVVVVVVVVVVVVVVVVVVVVVVVVVVVVVVVVVVVVPPDDDDDPDPDPPPPCPPPVVVVVVVVVVVVVVVVVVVVVVVVVVVLVVVLVVLVVLLCVLVVHDDPVRVVVSCCCVPPPPDVVVSVVSVVSSVVSVVVVVVVVVVVVVVVVVVVVVVVVVD